Protein AF-A0A925SB09-F1 (afdb_monomer_lite)

pLDDT: mean 88.94, std 12.96, range [44.12, 98.62]

Foldseek 3Di:
DVVVVVVVVVVVVLVVLLVVLLLVVLVVLLCCQQPQQCDDDPCLVPDPVSVCSNCLRNPVVLVVCLVPQADAADPPPVPPSQADDLVCVCVVCVVVLVVVVVVPVSSSVSNNVSSSVQRVVSSVLSCCRHHNPVDPCCPPLLSLVLSLLVLLCSVPVQASSDNRRSNVRVVVVRRGDDDALVSVLSCVVVVSDDDDPVSVVVSVVVVVVVVPPDPPDDPPPDD

Secondary structure (DSSP, 8-state):
-HHHHHHHHHHHHHHHHHHHHHHHHHHHHHHIIIIIISS--HHHHH-HHHHHHHIIIIIIIHHHHHH-S------TTT-TTS---GGGHHHHTHHHHHHHHHH-HHHHHHHHHHHHHHHHHHHHHHHHHHS----GGGGSHHHHHHHHHHHHHHHSTTS---SS-THHHHHTT-PPPPP-HHHHHHHHHTTSS---HHHHHHHHHHHHHHHTS---SSSSS--

Radius of gyration: 21.65 Å; chains: 1; bounding box: 42×54×78 Å

Structure (mmCIF, N/CA/C/O backbone):
data_AF-A0A925SB09-F1
#
_entry.id   AF-A0A925SB09-F1
#
loop_
_atom_site.group_PDB
_atom_site.id
_atom_site.type_symbol
_atom_site.label_atom_id
_atom_site.label_alt_id
_atom_site.label_comp_id
_atom_site.label_asym_id
_atom_site.label_entity_id
_atom_site.label_seq_id
_atom_site.pdbx_PDB_ins_code
_atom_site.Cartn_x
_atom_site.Cartn_y
_atom_site.Cartn_z
_atom_site.occupancy
_atom_site.B_iso_or_equiv
_atom_site.auth_seq_id
_atom_site.auth_comp_id
_atom_site.auth_asym_id
_atom_site.auth_atom_id
_atom_site.pdbx_PDB_model_num
ATOM 1 N N . MET A 1 1 ? 16.966 -29.125 -28.770 1.00 60.62 1 MET A N 1
ATOM 2 C CA . MET A 1 1 ? 17.489 -28.900 -27.398 1.00 60.62 1 MET A CA 1
ATOM 3 C C . MET A 1 1 ? 17.902 -27.447 -27.140 1.00 60.62 1 MET A C 1
ATOM 5 O O . MET A 1 1 ? 17.339 -26.866 -26.227 1.00 60.62 1 MET A O 1
ATOM 9 N N . ARG A 1 2 ? 18.768 -26.807 -27.952 1.00 60.75 2 ARG A N 1
ATOM 10 C CA . ARG A 1 2 ? 19.195 -25.395 -27.748 1.00 60.75 2 ARG A CA 1
ATOM 11 C C . ARG A 1 2 ? 18.052 -24.360 -27.676 1.00 60.75 2 ARG A C 1
ATOM 13 O O . ARG A 1 2 ? 18.123 -23.453 -26.857 1.00 60.75 2 ARG A O 1
ATOM 20 N N . GLY A 1 3 ? 16.992 -24.516 -28.476 1.00 60.97 3 GLY A N 1
ATOM 21 C CA . GLY A 1 3 ? 15.835 -23.605 -28.450 1.00 60.97 3 GLY A CA 1
ATOM 22 C C . GLY A 1 3 ? 15.024 -23.661 -27.149 1.00 60.97 3 GLY A C 1
ATOM 23 O O . GLY A 1 3 ? 14.645 -22.624 -26.624 1.00 60.97 3 GLY A O 1
ATOM 24 N N . VAL A 1 4 ? 14.839 -24.854 -26.574 1.00 63.38 4 VAL A N 1
ATOM 25 C CA . VAL A 1 4 ? 14.070 -25.047 -25.329 1.00 63.38 4 VAL A CA 1
ATOM 26 C C . VAL A 1 4 ? 14.810 -24.453 -24.126 1.00 63.38 4 VAL A C 1
ATOM 28 O O . VAL A 1 4 ? 14.206 -23.771 -23.304 1.00 63.38 4 VAL A O 1
ATOM 31 N N . THR A 1 5 ? 16.132 -24.636 -24.050 1.00 65.75 5 THR A N 1
ATOM 32 C CA . THR A 1 5 ? 16.966 -24.052 -22.987 1.00 65.75 5 THR A CA 1
ATOM 33 C C . THR A 1 5 ? 16.977 -22.520 -23.034 1.00 65.75 5 THR A C 1
ATOM 35 O O . THR A 1 5 ? 16.913 -21.879 -21.987 1.00 65.75 5 THR A O 1
ATOM 38 N N . LEU A 1 6 ? 16.998 -21.927 -24.234 1.00 72.12 6 LEU A N 1
ATOM 39 C CA . LEU A 1 6 ? 16.938 -20.473 -24.408 1.00 72.12 6 LEU A CA 1
ATOM 40 C C . LEU A 1 6 ? 15.584 -19.901 -23.955 1.00 72.12 6 LEU A C 1
ATOM 42 O O . LEU A 1 6 ? 15.550 -18.897 -23.249 1.00 72.12 6 LEU A O 1
ATOM 46 N N . THR A 1 7 ? 14.475 -20.566 -24.292 1.00 74.62 7 THR A N 1
ATOM 47 C CA . THR A 1 7 ? 13.130 -20.153 -23.860 1.00 74.62 7 THR A CA 1
ATOM 48 C C . THR A 1 7 ? 12.964 -20.229 -22.342 1.00 74.62 7 THR A C 1
ATOM 50 O O . THR A 1 7 ? 12.445 -19.289 -21.742 1.00 74.62 7 THR A O 1
ATOM 53 N N . ILE A 1 8 ? 13.447 -21.300 -21.703 1.00 80.94 8 ILE A N 1
ATOM 54 C CA . ILE A 1 8 ? 13.403 -21.444 -20.238 1.00 80.94 8 ILE A CA 1
ATOM 55 C C . ILE A 1 8 ? 14.212 -20.332 -19.558 1.00 80.94 8 ILE A C 1
ATOM 57 O O . ILE A 1 8 ? 13.738 -19.737 -18.592 1.00 80.94 8 ILE A O 1
ATOM 61 N N . GLY A 1 9 ? 15.396 -20.008 -20.089 1.00 85.75 9 GLY A N 1
ATOM 62 C CA . GLY A 1 9 ? 16.234 -18.928 -19.565 1.00 85.75 9 GLY A CA 1
ATOM 63 C C . GLY A 1 9 ? 15.547 -17.561 -19.614 1.00 85.75 9 GLY A C 1
ATOM 64 O O . GLY A 1 9 ? 15.563 -16.835 -18.623 1.00 85.75 9 GLY A O 1
ATOM 65 N N . VAL A 1 10 ? 14.882 -17.235 -20.727 1.00 88.12 10 VAL A N 1
ATOM 66 C CA . VAL A 1 10 ? 14.150 -15.965 -20.878 1.00 88.12 10 VAL A CA 1
ATOM 67 C C . VAL A 1 10 ? 12.965 -15.888 -19.917 1.00 88.12 10 VAL A C 1
ATOM 69 O O . VAL A 1 10 ? 12.804 -14.877 -19.240 1.00 88.12 10 VAL A O 1
ATOM 72 N N . VAL A 1 11 ? 12.165 -16.952 -19.797 1.00 90.94 11 VAL A N 1
ATOM 73 C CA . VAL A 1 11 ? 11.016 -16.972 -18.876 1.00 90.94 11 VAL A CA 1
ATOM 74 C C . VAL A 1 11 ? 11.473 -16.813 -17.426 1.00 90.94 11 VAL A C 1
ATOM 76 O O . VAL A 1 11 ? 10.935 -15.973 -16.705 1.00 90.94 11 VAL A O 1
ATOM 79 N N . ALA A 1 12 ? 12.493 -17.567 -17.006 1.00 92.88 12 ALA A N 1
ATOM 80 C CA . ALA A 1 12 ? 13.047 -17.461 -15.659 1.00 92.88 12 ALA A CA 1
ATOM 81 C C . ALA A 1 12 ? 13.591 -16.052 -15.381 1.00 92.88 12 ALA A C 1
ATOM 83 O O . ALA A 1 12 ? 13.336 -15.488 -14.317 1.00 92.88 12 ALA A O 1
ATOM 84 N N . GLN A 1 13 ? 14.279 -15.452 -16.355 1.00 93.94 13 GLN A N 1
ATOM 85 C CA . GLN A 1 13 ? 14.779 -14.086 -16.249 1.00 93.94 13 GLN A CA 1
ATOM 86 C C . GLN A 1 13 ? 13.641 -13.064 -16.125 1.00 93.94 13 GLN A C 1
ATOM 88 O O . GLN A 1 13 ? 13.701 -12.192 -15.262 1.00 93.94 13 GLN A O 1
ATOM 93 N N . THR A 1 14 ? 12.588 -13.171 -16.939 1.00 95.38 14 THR A N 1
ATOM 94 C CA . THR A 1 14 ? 11.415 -12.288 -16.858 1.00 95.38 14 THR A CA 1
ATOM 95 C C . THR A 1 14 ? 10.718 -12.403 -15.505 1.00 95.38 14 THR A C 1
ATOM 97 O O . THR A 1 14 ? 10.395 -11.381 -14.903 1.00 95.38 14 THR A O 1
ATOM 100 N N . ILE A 1 15 ? 10.530 -13.622 -14.988 1.00 96.56 15 ILE A N 1
ATOM 101 C CA . ILE A 1 15 ? 9.972 -13.841 -13.644 1.00 96.56 15 ILE A CA 1
ATOM 102 C C . ILE A 1 15 ? 10.869 -13.190 -12.585 1.00 96.56 15 ILE A C 1
ATOM 104 O O . ILE A 1 15 ? 10.368 -12.475 -11.719 1.00 96.56 15 ILE A O 1
ATOM 108 N N . GLY A 1 16 ? 12.188 -13.374 -12.686 1.00 97.69 16 GLY A N 1
ATOM 109 C CA . GLY A 1 16 ? 13.158 -12.726 -11.805 1.00 97.69 16 GLY A CA 1
ATOM 110 C C . GLY A 1 16 ? 13.020 -11.203 -11.813 1.00 97.69 16 GLY A C 1
ATOM 111 O O . GLY A 1 16 ? 12.929 -10.587 -10.752 1.00 97.69 16 GLY A O 1
ATOM 112 N N . TRP A 1 17 ? 12.907 -10.592 -12.996 1.00 97.81 17 TRP A N 1
ATOM 113 C CA . TRP A 1 17 ? 12.699 -9.150 -13.115 1.00 97.81 17 TRP A CA 1
ATOM 114 C C . TRP A 1 17 ? 11.368 -8.682 -12.542 1.00 97.81 17 TRP A C 1
ATOM 116 O O . TRP A 1 17 ? 11.349 -7.661 -11.862 1.00 97.81 17 TRP A O 1
ATOM 126 N N . LEU A 1 18 ? 10.278 -9.426 -12.733 1.00 97.94 18 LEU A N 1
ATOM 127 C CA . LEU A 1 18 ? 8.990 -9.100 -12.118 1.00 97.94 18 LEU A CA 1
ATOM 128 C C . LEU A 1 18 ? 9.065 -9.135 -10.586 1.00 97.94 18 LEU A C 1
ATOM 130 O O . LEU A 1 18 ? 8.556 -8.220 -9.940 1.00 97.94 18 LEU A O 1
ATOM 134 N N . ILE A 1 19 ? 9.736 -10.133 -10.002 1.00 98.06 19 ILE A N 1
ATOM 135 C CA . ILE A 1 19 ? 9.924 -10.234 -8.546 1.00 98.06 19 ILE A CA 1
ATOM 136 C C . ILE A 1 19 ? 10.743 -9.048 -8.027 1.00 98.06 19 ILE A C 1
ATOM 138 O O . ILE A 1 19 ? 10.308 -8.360 -7.103 1.00 98.06 19 ILE A O 1
ATOM 142 N N . VAL A 1 20 ? 11.894 -8.765 -8.647 1.00 97.94 20 VAL A N 1
ATOM 143 C CA . VAL A 1 20 ? 12.754 -7.632 -8.265 1.00 97.94 20 VAL A CA 1
ATOM 144 C C . VAL A 1 20 ? 11.999 -6.307 -8.389 1.00 97.94 20 VAL A C 1
ATOM 146 O O . VAL A 1 20 ? 12.064 -5.473 -7.488 1.00 97.94 20 VAL A O 1
ATOM 149 N N . SER A 1 21 ? 11.230 -6.116 -9.462 1.00 98.19 21 SER A N 1
ATOM 150 C CA . SER A 1 21 ? 10.385 -4.934 -9.639 1.00 98.19 21 SER A CA 1
ATOM 151 C C . SER A 1 21 ? 9.290 -4.829 -8.577 1.00 98.19 21 SER A C 1
ATOM 153 O O . SER A 1 21 ? 9.040 -3.728 -8.096 1.00 98.19 21 SER A O 1
ATOM 155 N N . GLY A 1 22 ? 8.664 -5.940 -8.177 1.00 98.38 22 GLY A N 1
ATOM 156 C CA . GLY A 1 22 ? 7.675 -5.966 -7.095 1.00 98.38 22 GLY A CA 1
ATOM 157 C C . GLY A 1 22 ? 8.274 -5.545 -5.751 1.00 98.38 22 GLY A C 1
ATOM 158 O O . GLY A 1 22 ? 7.721 -4.680 -5.071 1.00 98.38 22 GLY A O 1
ATOM 159 N N . VAL A 1 23 ? 9.453 -6.076 -5.413 1.00 98.44 23 VAL A N 1
ATOM 160 C CA . VAL A 1 23 ? 10.219 -5.667 -4.223 1.00 98.44 23 VAL A CA 1
ATOM 161 C C . VAL A 1 23 ? 10.556 -4.179 -4.285 1.00 98.44 23 VAL A C 1
ATOM 163 O O . VAL A 1 23 ? 10.286 -3.438 -3.344 1.00 98.44 23 VAL A O 1
ATOM 166 N N . MET A 1 24 ? 11.092 -3.710 -5.409 1.00 97.81 24 MET A N 1
ATOM 167 C CA . MET A 1 24 ? 11.451 -2.307 -5.596 1.00 97.81 24 MET A CA 1
ATOM 168 C C . MET A 1 24 ? 10.236 -1.374 -5.476 1.00 97.81 24 MET A C 1
ATOM 170 O O . MET A 1 24 ? 10.323 -0.329 -4.834 1.00 97.81 24 MET A O 1
ATOM 174 N N . ILE A 1 25 ? 9.089 -1.757 -6.041 1.00 97.38 25 ILE A N 1
ATOM 175 C CA . ILE A 1 25 ? 7.835 -1.003 -5.919 1.00 97.38 25 ILE A CA 1
ATOM 176 C C . ILE A 1 25 ? 7.332 -0.976 -4.478 1.00 97.38 25 ILE A C 1
ATOM 178 O O . ILE A 1 25 ? 6.853 0.069 -4.053 1.00 97.38 25 ILE A O 1
ATOM 182 N N . SER A 1 26 ? 7.502 -2.054 -3.707 1.00 98.44 26 SER A N 1
ATOM 183 C CA . SER A 1 26 ? 7.201 -2.044 -2.271 1.00 98.44 26 SER A CA 1
ATOM 184 C C . SER A 1 26 ? 7.985 -0.944 -1.541 1.00 98.44 26 SER A C 1
ATOM 186 O O . SER A 1 26 ? 7.389 -0.130 -0.838 1.00 98.44 26 SER A O 1
ATOM 188 N N . PHE A 1 27 ? 9.296 -0.814 -1.781 1.00 98.31 27 PHE A N 1
ATOM 189 C CA . PHE A 1 27 ? 10.078 0.286 -1.197 1.00 98.31 27 PHE A CA 1
ATOM 190 C C . PHE A 1 27 ? 9.634 1.663 -1.703 1.00 98.31 27 PHE A C 1
ATOM 192 O O . PHE A 1 27 ? 9.569 2.609 -0.923 1.00 98.31 27 PHE A O 1
ATOM 199 N N . ILE A 1 28 ? 9.313 1.801 -2.992 1.00 96.00 28 ILE A N 1
ATOM 200 C CA . ILE A 1 28 ? 8.851 3.080 -3.550 1.00 96.00 28 ILE A CA 1
ATOM 201 C C . ILE A 1 28 ? 7.518 3.497 -2.925 1.00 96.00 28 ILE A C 1
ATOM 203 O O . ILE A 1 28 ? 7.396 4.638 -2.487 1.00 96.00 28 ILE A O 1
ATOM 207 N N . GLU A 1 29 ? 6.539 2.593 -2.862 1.00 96.38 29 GLU A N 1
ATOM 208 C CA . GLU A 1 29 ? 5.246 2.832 -2.218 1.00 96.38 29 GLU A CA 1
ATOM 209 C C . GLU A 1 29 ? 5.447 3.245 -0.762 1.00 96.38 29 GLU A C 1
ATOM 211 O O . GLU A 1 29 ? 4.949 4.298 -0.370 1.00 96.38 29 GLU A O 1
ATOM 216 N N . HIS A 1 30 ? 6.251 2.491 -0.006 1.00 97.69 30 HIS A N 1
ATOM 217 C CA . HIS A 1 30 ? 6.566 2.809 1.382 1.00 97.69 30 HIS A CA 1
ATOM 218 C C . HIS A 1 30 ? 7.120 4.230 1.519 1.00 97.69 30 HIS A C 1
ATOM 220 O O . HIS A 1 30 ? 6.620 5.027 2.308 1.00 97.69 30 HIS A O 1
ATOM 226 N N . GLN A 1 31 ? 8.140 4.589 0.733 1.00 95.69 31 GLN A N 1
ATOM 227 C CA . GLN A 1 31 ? 8.767 5.907 0.841 1.00 95.69 31 GLN A CA 1
ATOM 228 C C . GLN A 1 31 ? 7.835 7.035 0.395 1.00 95.69 31 GLN A C 1
ATOM 230 O O . GLN A 1 31 ? 7.805 8.088 1.030 1.00 95.69 31 GLN A O 1
ATOM 235 N N . VAL A 1 32 ? 7.056 6.832 -0.668 1.00 93.19 32 VAL A N 1
ATOM 236 C CA . VAL A 1 32 ? 6.058 7.809 -1.114 1.00 93.19 32 VAL A CA 1
ATOM 237 C C . VAL A 1 32 ? 4.996 8.009 -0.037 1.00 93.19 32 VAL A C 1
ATOM 239 O O . VAL A 1 32 ? 4.696 9.147 0.318 1.00 93.19 32 VAL A O 1
ATOM 242 N N . HIS A 1 33 ? 4.465 6.930 0.524 1.00 95.25 33 HIS A N 1
ATOM 243 C CA . HIS A 1 33 ? 3.412 6.996 1.522 1.00 95.25 33 HIS A CA 1
ATOM 244 C C . HIS A 1 33 ? 3.942 7.600 2.838 1.00 95.25 33 HIS A C 1
ATOM 246 O O . HIS A 1 33 ? 3.426 8.611 3.315 1.00 95.25 33 HIS A O 1
ATOM 252 N N . ALA A 1 34 ? 5.066 7.109 3.358 1.00 95.62 34 ALA A N 1
ATOM 253 C CA . ALA A 1 34 ? 5.658 7.606 4.598 1.00 95.62 34 ALA A CA 1
ATOM 254 C C . ALA A 1 34 ? 6.180 9.052 4.503 1.00 95.62 34 ALA A C 1
ATOM 256 O O . ALA A 1 34 ? 6.022 9.829 5.444 1.00 95.62 34 ALA A O 1
ATOM 257 N N . GLN A 1 35 ? 6.841 9.427 3.399 1.00 93.00 35 GLN A N 1
ATOM 258 C CA . GLN A 1 35 ? 7.520 10.727 3.297 1.00 93.00 35 GLN A CA 1
ATOM 259 C C . GLN A 1 35 ? 6.695 11.790 2.584 1.00 93.00 35 GLN A C 1
ATOM 261 O O . GLN A 1 35 ? 6.795 12.955 2.959 1.00 93.00 35 GLN A O 1
ATOM 266 N N . LEU A 1 36 ? 5.921 11.435 1.554 1.00 91.06 36 LEU A N 1
ATOM 267 C CA . LEU A 1 36 ? 5.162 12.415 0.768 1.00 91.06 36 LEU A CA 1
ATOM 268 C C . LEU A 1 36 ? 3.711 12.539 1.219 1.00 91.06 36 LEU A C 1
ATOM 270 O O . LEU A 1 36 ? 3.169 13.638 1.149 1.00 91.06 36 LEU A O 1
ATOM 274 N N . MET A 1 37 ? 3.090 11.442 1.654 1.00 92.56 37 MET A N 1
ATOM 275 C CA . MET A 1 37 ? 1.686 11.451 2.070 1.00 92.56 37 MET A CA 1
ATOM 276 C C . MET A 1 37 ? 1.528 11.706 3.573 1.00 92.56 37 MET A C 1
ATOM 278 O O . MET A 1 37 ? 0.624 12.444 3.936 1.00 92.56 37 MET A O 1
ATOM 282 N N . HIS A 1 38 ? 2.432 11.197 4.424 1.00 93.31 38 HIS A N 1
ATOM 283 C CA . HIS A 1 38 ? 2.356 11.335 5.894 1.00 93.31 38 HIS A CA 1
ATOM 284 C C . HIS A 1 38 ? 3.201 12.440 6.522 1.00 93.31 38 HIS A C 1
ATOM 286 O O . HIS A 1 38 ? 3.054 12.740 7.707 1.00 93.31 38 HIS A O 1
ATOM 292 N N . ARG A 1 39 ? 4.107 13.071 5.769 1.00 90.06 39 ARG A N 1
ATOM 293 C CA . ARG A 1 39 ? 5.005 14.096 6.318 1.00 90.06 39 ARG A CA 1
ATOM 294 C C . ARG A 1 39 ? 4.979 15.368 5.496 1.00 90.06 39 ARG A C 1
ATOM 296 O O . ARG A 1 39 ? 5.116 15.351 4.274 1.00 90.06 39 ARG A O 1
ATOM 303 N N . ARG A 1 40 ? 4.934 16.502 6.199 1.00 89.88 40 ARG A N 1
ATOM 304 C CA . ARG A 1 40 ? 5.340 17.779 5.614 1.00 89.88 40 ARG A CA 1
ATOM 305 C C . ARG A 1 40 ? 6.846 17.737 5.376 1.00 89.88 40 ARG A C 1
ATOM 307 O O . ARG A 1 40 ? 7.624 17.550 6.305 1.00 89.88 40 ARG A O 1
ATOM 314 N N . ASN A 1 41 ? 7.247 17.920 4.130 1.00 87.62 41 ASN A N 1
ATOM 315 C CA . ASN A 1 41 ? 8.632 17.883 3.687 1.00 87.62 41 ASN A CA 1
ATOM 316 C C . ASN A 1 41 ? 8.958 19.113 2.822 1.00 87.62 41 ASN A C 1
ATOM 318 O O . ASN A 1 41 ? 8.126 20.000 2.609 1.00 87.62 41 ASN A O 1
ATOM 322 N N . PHE A 1 42 ? 10.190 19.169 2.314 1.00 90.69 42 PHE A N 1
ATOM 323 C CA . PHE A 1 42 ? 10.641 20.248 1.436 1.00 90.69 42 PHE A CA 1
ATOM 324 C C . PHE A 1 42 ? 9.717 20.433 0.216 1.00 90.69 42 PHE A C 1
ATOM 326 O O . PHE A 1 42 ? 9.269 21.544 -0.057 1.00 90.69 42 PHE A O 1
ATOM 333 N N . LEU A 1 43 ? 9.342 19.352 -0.476 1.00 85.06 43 LEU A N 1
ATOM 334 C CA . LEU A 1 43 ? 8.482 19.421 -1.662 1.00 85.06 43 LEU A CA 1
ATOM 335 C C . LEU A 1 43 ? 7.078 19.932 -1.324 1.00 85.06 43 LEU A C 1
ATOM 337 O O . LEU A 1 43 ? 6.559 20.795 -2.033 1.00 85.06 43 LEU A O 1
ATOM 341 N N . SER A 1 44 ? 6.470 19.458 -0.233 1.00 86.12 44 SER A N 1
ATOM 342 C CA . SER A 1 44 ? 5.139 19.916 0.188 1.00 86.12 44 SER A CA 1
ATOM 343 C C . SER A 1 44 ? 5.140 21.369 0.672 1.00 86.12 44 SER A C 1
ATOM 345 O O . SER A 1 44 ? 4.104 22.025 0.631 1.00 86.12 44 SER A O 1
ATOM 347 N N . LYS A 1 45 ? 6.285 21.895 1.125 1.00 88.19 45 LYS A N 1
ATOM 348 C CA . LYS A 1 45 ? 6.423 23.305 1.517 1.00 88.19 45 LYS A CA 1
ATOM 349 C C . LYS A 1 45 ? 6.419 24.241 0.307 1.00 88.19 45 LYS A C 1
ATOM 351 O O . LYS A 1 45 ? 5.812 25.306 0.371 1.00 88.19 45 LYS A O 1
ATOM 356 N N . TYR A 1 46 ? 7.077 23.848 -0.784 1.00 89.12 46 TYR A N 1
ATOM 357 C CA . TYR A 1 46 ? 7.308 24.734 -1.932 1.00 89.12 46 TYR A CA 1
ATOM 358 C C . TYR A 1 46 ? 6.410 24.456 -3.140 1.00 89.12 46 TYR A C 1
ATOM 360 O O . TYR A 1 46 ? 6.359 25.269 -4.060 1.00 89.12 46 TYR A O 1
ATOM 368 N N . THR A 1 47 ? 5.672 23.344 -3.160 1.00 88.44 47 THR A N 1
ATOM 369 C CA . THR A 1 47 ? 4.841 22.983 -4.314 1.00 88.44 47 THR A CA 1
ATOM 370 C C . THR A 1 47 ? 3.408 22.642 -3.913 1.00 88.44 47 THR A C 1
ATOM 372 O O . THR A 1 47 ? 3.149 21.812 -3.040 1.00 88.44 47 THR A O 1
ATOM 375 N N . LYS A 1 48 ? 2.440 23.242 -4.617 1.00 88.06 48 LYS A N 1
ATOM 376 C CA . LYS A 1 48 ? 1.007 22.984 -4.388 1.00 88.06 48 LYS A CA 1
ATOM 377 C C . LYS A 1 48 ? 0.635 21.516 -4.623 1.00 88.06 48 LYS A C 1
ATOM 379 O O . LYS A 1 48 ? -0.224 20.986 -3.931 1.00 88.06 48 LYS A O 1
ATOM 384 N N . ALA A 1 49 ? 1.288 20.854 -5.580 1.00 84.81 49 ALA A N 1
ATOM 385 C CA . ALA A 1 49 ? 1.000 19.465 -5.923 1.00 84.81 49 ALA A CA 1
ATOM 386 C C . ALA A 1 49 ? 1.350 18.492 -4.785 1.00 84.81 49 ALA A C 1
ATOM 388 O O . ALA A 1 49 ? 0.516 17.670 -4.418 1.00 84.81 49 ALA A O 1
ATOM 389 N N . TYR A 1 50 ? 2.550 18.599 -4.204 1.00 85.31 50 TYR A N 1
ATOM 390 C CA . TYR A 1 50 ? 2.953 17.730 -3.095 1.00 85.31 50 TYR A CA 1
ATOM 391 C C . TYR A 1 50 ? 2.277 18.135 -1.785 1.00 85.31 50 TYR A C 1
ATOM 393 O O . TYR A 1 50 ? 1.943 17.263 -0.989 1.00 85.31 50 TYR A O 1
ATOM 401 N N . LYS A 1 51 ? 1.993 19.433 -1.591 1.00 88.62 51 LYS A N 1
ATOM 402 C CA . LYS A 1 51 ? 1.142 19.892 -0.488 1.00 88.62 51 LYS A CA 1
ATOM 403 C C . LYS A 1 51 ? -0.222 19.201 -0.526 1.00 88.62 51 LYS A C 1
ATOM 405 O O . LYS A 1 51 ? -0.631 18.629 0.473 1.00 88.62 51 LYS A O 1
ATOM 410 N N . ARG A 1 52 ? -0.867 19.176 -1.697 1.00 88.06 52 ARG A N 1
ATOM 411 C CA . ARG A 1 52 ? -2.163 18.518 -1.883 1.00 88.06 52 ARG A CA 1
ATOM 412 C C . ARG A 1 52 ? -2.111 17.021 -1.594 1.00 88.06 52 ARG A C 1
ATOM 414 O O . ARG A 1 52 ? -3.048 16.529 -0.996 1.00 88.06 52 ARG A O 1
ATOM 421 N N . VAL A 1 53 ? -1.053 16.317 -2.006 1.00 87.75 53 VAL A N 1
ATOM 422 C CA . VAL A 1 53 ? -0.883 14.874 -1.733 1.00 87.75 53 VAL A CA 1
ATOM 423 C C . VAL A 1 53 ? -0.838 14.601 -0.228 1.00 87.75 53 VAL A C 1
ATOM 425 O O . VAL A 1 53 ? -1.524 13.698 0.243 1.00 87.75 53 VAL A O 1
ATOM 428 N N . PHE A 1 54 ? -0.070 15.401 0.517 1.00 89.81 54 PHE A N 1
ATOM 429 C CA . PHE A 1 54 ? -0.021 15.324 1.976 1.00 89.81 54 PHE A CA 1
ATOM 430 C C . PHE A 1 54 ? -1.386 15.644 2.602 1.00 89.81 54 PHE A C 1
ATOM 432 O O . PHE A 1 54 ? -1.901 14.854 3.381 1.00 89.81 54 PHE A O 1
ATOM 439 N N . GLU A 1 55 ? -1.999 16.774 2.238 1.00 90.44 55 GLU A N 1
ATOM 440 C CA . GLU A 1 55 ? -3.273 17.208 2.829 1.00 90.44 55 GLU A CA 1
ATOM 441 C C . GLU A 1 55 ? -4.414 16.233 2.522 1.00 90.44 55 GLU A C 1
ATOM 443 O O . GLU A 1 55 ? -5.152 15.870 3.431 1.00 90.44 55 GLU A O 1
ATOM 448 N N . SER A 1 56 ? -4.529 15.743 1.283 1.00 88.12 56 SER A N 1
ATOM 449 C CA . SER A 1 56 ? -5.569 14.770 0.927 1.00 88.12 56 SER A CA 1
ATOM 450 C C . SER A 1 56 ? -5.441 13.472 1.710 1.00 88.12 56 SER A C 1
ATOM 452 O O . SER A 1 56 ? -6.448 12.856 2.024 1.00 88.12 56 SER A O 1
ATOM 454 N N . HIS A 1 57 ? -4.210 13.046 2.003 1.00 91.50 57 HIS A N 1
ATOM 455 C CA . HIS A 1 57 ? -3.982 11.756 2.630 1.00 91.50 57 HIS A CA 1
ATOM 456 C C . HIS A 1 57 ? -3.902 11.857 4.159 1.00 91.50 57 HIS A C 1
ATOM 458 O O . HIS A 1 57 ? -4.762 11.337 4.857 1.00 91.50 57 HIS A O 1
ATOM 464 N N . ALA A 1 58 ? -2.907 12.553 4.707 1.00 90.00 58 ALA A N 1
ATOM 465 C CA . ALA A 1 58 ? -2.704 12.607 6.156 1.00 90.00 58 ALA A CA 1
ATOM 466 C C . ALA A 1 58 ? -3.756 13.429 6.904 1.00 90.00 58 ALA A C 1
ATOM 468 O O . ALA A 1 58 ? -3.938 13.213 8.097 1.00 90.00 58 ALA A O 1
ATOM 469 N N . ILE A 1 59 ? -4.401 14.396 6.240 1.00 89.00 59 ILE A N 1
ATOM 470 C CA . ILE A 1 59 ? -5.449 15.199 6.874 1.00 89.00 59 ILE A CA 1
ATOM 471 C C . ILE A 1 59 ? -6.801 14.621 6.502 1.00 89.00 59 ILE A C 1
ATOM 473 O O . ILE A 1 59 ? -7.447 14.064 7.367 1.00 89.00 59 ILE A O 1
ATOM 477 N N . VAL A 1 60 ? -7.227 14.697 5.241 1.00 88.75 60 VAL A N 1
ATOM 478 C CA . VAL A 1 60 ? -8.625 14.366 4.925 1.00 88.75 60 VAL A CA 1
ATOM 479 C C . VAL A 1 60 ? -8.909 12.868 5.051 1.00 88.75 60 VAL A C 1
ATOM 481 O O . VAL A 1 60 ? -9.782 12.479 5.821 1.00 88.75 60 VAL A O 1
ATOM 484 N N . HIS A 1 61 ? -8.129 12.026 4.366 1.00 91.56 61 HIS A N 1
ATOM 485 C CA . HIS A 1 61 ? -8.325 10.573 4.384 1.00 91.56 61 HIS A CA 1
ATOM 486 C C . HIS A 1 61 ? -8.139 9.976 5.785 1.00 91.56 61 HIS A C 1
ATOM 488 O O . HIS A 1 61 ? -9.018 9.270 6.258 1.00 91.56 61 HIS A O 1
ATOM 494 N N . HIS A 1 62 ? -7.035 10.276 6.475 1.00 91.81 62 HIS A N 1
ATOM 495 C CA . HIS A 1 62 ? -6.786 9.735 7.821 1.00 91.81 62 HIS A CA 1
ATOM 496 C C . HIS A 1 62 ? -7.707 10.313 8.893 1.00 91.81 62 HIS A C 1
ATOM 498 O O . HIS A 1 62 ? -8.120 9.568 9.769 1.00 91.81 62 HIS A O 1
ATOM 504 N N . GLN A 1 63 ? -8.071 11.599 8.844 1.00 88.12 63 GLN A N 1
ATOM 505 C CA . GLN A 1 63 ? -9.018 12.149 9.821 1.00 88.12 63 GLN A CA 1
ATOM 506 C C . GLN A 1 63 ? -10.377 11.461 9.693 1.00 88.12 63 GLN A C 1
ATOM 508 O O . GLN A 1 63 ? -10.903 10.987 10.694 1.00 88.12 63 GLN A O 1
ATOM 513 N N . HIS A 1 64 ? -10.895 11.340 8.468 1.00 87.50 64 HIS A N 1
ATOM 514 C CA . HIS A 1 64 ? -12.166 10.666 8.208 1.00 87.50 64 HIS A CA 1
ATOM 515 C C . HIS A 1 64 ? -12.106 9.180 8.580 1.00 87.50 64 HIS A C 1
ATOM 517 O O . HIS A 1 64 ? -12.893 8.707 9.397 1.00 87.50 64 HIS A O 1
ATOM 523 N N . TYR A 1 65 ? -11.115 8.451 8.052 1.00 88.31 65 TYR A N 1
ATOM 524 C CA . TYR A 1 65 ? -11.050 7.000 8.221 1.00 88.31 65 TYR A CA 1
ATOM 525 C C . TYR A 1 65 ? -10.448 6.522 9.558 1.00 88.31 65 TYR A C 1
ATOM 527 O O . TYR A 1 65 ? -10.381 5.319 9.818 1.00 88.31 65 TYR A O 1
ATOM 535 N N . SER A 1 66 ? -10.031 7.450 10.427 1.00 83.75 66 SER A N 1
ATOM 536 C CA . SER A 1 66 ? -9.701 7.147 11.828 1.00 83.75 66 SER A CA 1
ATOM 537 C C . SER A 1 66 ? -10.938 6.993 12.715 1.00 83.75 66 SER A C 1
ATOM 539 O O . SER A 1 66 ? -10.863 6.317 13.739 1.00 83.75 66 SER A O 1
ATOM 541 N N . GLU A 1 67 ? -12.064 7.603 12.331 1.00 85.56 67 GLU A N 1
ATOM 542 C CA . GLU A 1 67 ? -13.338 7.501 13.055 1.00 85.56 67 GLU A CA 1
ATOM 543 C C . GLU A 1 67 ? -14.167 6.307 12.570 1.00 85.56 67 GLU A C 1
ATOM 545 O O . GLU A 1 67 ? -14.847 5.655 13.360 1.00 85.56 67 GLU A O 1
ATOM 550 N N . THR A 1 68 ? -14.090 6.004 11.274 1.00 86.62 68 THR A N 1
ATOM 551 C CA . THR A 1 68 ? -14.711 4.833 10.653 1.00 86.62 68 THR A CA 1
ATOM 552 C C . THR A 1 68 ? -13.765 4.227 9.632 1.00 86.62 68 THR A C 1
ATOM 554 O O . THR A 1 68 ? -13.243 4.941 8.795 1.00 86.62 68 THR A O 1
ATOM 557 N N . PHE A 1 69 ? -13.551 2.912 9.615 1.00 89.94 69 PHE A N 1
ATOM 558 C CA . PHE A 1 69 ? -12.713 2.322 8.563 1.00 89.94 69 PHE A CA 1
ATOM 559 C C . PHE A 1 69 ? -13.428 2.240 7.200 1.00 89.94 69 PHE A C 1
ATOM 561 O O . PHE A 1 69 ? -12.771 2.156 6.159 1.00 89.94 69 PHE A O 1
ATOM 568 N N . VAL A 1 70 ? -14.765 2.277 7.195 1.00 88.69 70 VAL A N 1
ATOM 569 C CA . VAL A 1 70 ? -15.616 2.008 6.027 1.00 88.69 70 VAL A CA 1
ATOM 570 C C . VAL A 1 70 ? -16.673 3.094 5.839 1.00 88.69 70 VAL A C 1
ATOM 572 O O . VAL A 1 70 ? -17.288 3.549 6.798 1.00 88.69 70 VAL A O 1
ATOM 575 N N . ASP A 1 71 ? -16.931 3.430 4.578 1.00 89.19 71 ASP A N 1
ATOM 576 C CA . ASP A 1 71 ? -18.022 4.275 4.110 1.00 89.19 71 ASP A CA 1
ATOM 577 C C . ASP A 1 71 ? -18.893 3.568 3.073 1.00 89.19 71 ASP A C 1
ATOM 579 O O . ASP A 1 71 ? -18.482 2.613 2.410 1.00 89.19 71 ASP A O 1
ATOM 583 N N . GLU A 1 72 ? -20.057 4.163 2.822 1.00 84.44 72 GLU A N 1
ATOM 584 C CA . GLU A 1 72 ? -20.880 3.826 1.670 1.00 84.44 72 GLU A CA 1
ATOM 585 C C . GLU A 1 72 ? -20.140 4.071 0.332 1.00 84.44 72 GLU A C 1
ATOM 587 O O . GLU A 1 72 ? -19.419 5.077 0.162 1.00 84.44 72 GLU A O 1
ATOM 592 N N . PRO A 1 73 ? -20.321 3.172 -0.656 1.00 83.06 73 PRO A N 1
ATOM 593 C CA . PRO A 1 73 ? -19.843 3.375 -2.017 1.00 83.06 73 PRO A CA 1
ATOM 594 C C . PRO A 1 73 ? -20.411 4.651 -2.641 1.00 83.06 73 PRO A C 1
ATOM 596 O O . PRO A 1 73 ? -21.577 4.993 -2.464 1.00 83.06 73 PRO A O 1
ATOM 599 N N . VAL A 1 74 ? -19.585 5.345 -3.424 1.00 80.56 74 VAL A N 1
ATOM 600 C CA . VAL A 1 74 ? -19.986 6.546 -4.174 1.00 80.56 74 VAL A CA 1
ATOM 601 C C . VAL A 1 74 ? -19.729 6.343 -5.668 1.00 80.56 74 VAL A C 1
ATOM 603 O O . VAL A 1 74 ? -18.878 5.521 -6.028 1.00 80.56 74 VAL A O 1
ATOM 606 N N . PRO A 1 75 ? -20.424 7.077 -6.558 1.00 79.81 75 PRO A N 1
ATOM 607 C CA . PRO A 1 75 ? -20.178 7.001 -7.992 1.00 79.81 75 PRO A CA 1
ATOM 608 C C . PRO A 1 75 ? -18.697 7.223 -8.359 1.00 79.81 75 PRO A C 1
ATOM 610 O O . PRO A 1 75 ? -17.992 7.992 -7.693 1.00 79.81 75 PRO A O 1
ATOM 613 N N . PRO A 1 76 ? -18.194 6.597 -9.442 1.00 71.69 76 PRO A N 1
ATOM 614 C CA . PRO A 1 76 ? -16.804 6.757 -9.859 1.00 71.69 76 PRO A CA 1
ATOM 615 C C . PRO A 1 76 ? -16.411 8.229 -10.056 1.00 71.69 76 PRO A C 1
ATOM 617 O O . PRO A 1 76 ? -16.996 8.926 -10.883 1.00 71.69 76 PRO A O 1
ATOM 620 N N . GLY A 1 77 ? -15.373 8.686 -9.348 1.00 70.12 77 GLY A N 1
ATOM 621 C CA . GLY A 1 77 ? -14.876 10.064 -9.434 1.00 70.12 77 GLY A CA 1
ATOM 622 C C . GLY A 1 77 ? -15.349 10.983 -8.303 1.00 70.12 77 GLY A C 1
ATOM 623 O O . GLY A 1 77 ? -14.809 12.087 -8.162 1.00 70.12 77 GLY A O 1
ATOM 624 N N . GLU A 1 78 ? -16.294 10.530 -7.479 1.00 76.19 78 GLU A N 1
ATOM 625 C CA . GLU A 1 78 ? -16.707 11.208 -6.243 1.00 76.19 78 GLU A CA 1
ATOM 626 C C . GLU A 1 78 ? -15.913 10.742 -5.016 1.00 76.19 78 GLU A C 1
ATOM 628 O O . GLU A 1 78 ? -15.829 11.460 -4.026 1.00 76.19 78 GLU A O 1
ATOM 633 N N . ASP A 1 79 ? -15.217 9.611 -5.121 1.00 74.25 79 ASP A N 1
ATOM 634 C CA . ASP A 1 79 ? -14.258 9.072 -4.152 1.00 74.25 79 ASP A CA 1
ATOM 635 C C . ASP A 1 79 ? -12.901 9.795 -4.214 1.00 74.25 79 ASP A C 1
ATOM 637 O O . ASP A 1 79 ? -11.820 9.205 -4.349 1.00 74.25 79 ASP A O 1
ATOM 641 N N . LYS A 1 80 ? -12.974 11.127 -4.162 1.00 64.31 80 LYS A N 1
ATOM 642 C CA . LYS A 1 80 ? -11.810 12.008 -4.072 1.00 64.31 80 LYS A CA 1
ATOM 643 C C . LYS A 1 80 ? -11.067 11.661 -2.774 1.00 64.31 80 LYS A C 1
ATOM 645 O O . LYS A 1 80 ? -11.695 11.313 -1.793 1.00 64.31 80 LYS A O 1
ATOM 650 N N . GLU A 1 81 ? -9.732 11.701 -2.817 1.00 70.75 81 GLU A N 1
ATOM 651 C CA . GLU A 1 81 ? -8.795 11.370 -1.712 1.00 70.75 81 GLU A CA 1
ATOM 652 C C . GLU A 1 81 ? -8.417 9.891 -1.532 1.00 70.75 81 GLU A C 1
ATOM 654 O O . GLU A 1 81 ? -7.370 9.614 -0.951 1.00 70.75 81 GLU A O 1
ATOM 659 N N . ILE A 1 82 ? -9.140 8.955 -2.156 1.00 70.69 82 ILE A N 1
ATOM 660 C CA . ILE A 1 82 ? -8.903 7.508 -1.970 1.00 70.69 82 ILE A CA 1
ATOM 661 C C . ILE A 1 82 ? -8.161 6.874 -3.161 1.00 70.69 82 ILE A C 1
ATOM 663 O O . ILE A 1 82 ? -7.706 5.740 -3.059 1.00 70.69 82 ILE A O 1
ATOM 667 N N . ARG A 1 83 ? -8.006 7.577 -4.298 1.00 77.69 83 ARG A N 1
ATOM 668 C CA . ARG A 1 83 ? -7.401 7.040 -5.540 1.00 77.69 83 ARG A CA 1
ATOM 669 C C . ARG A 1 83 ? -6.022 7.606 -5.880 1.00 77.69 83 ARG A C 1
ATOM 671 O O . ARG A 1 83 ? -5.793 8.816 -5.853 1.00 77.69 83 ARG A O 1
ATOM 678 N N . LEU A 1 84 ? -5.150 6.741 -6.399 1.00 75.56 84 LEU A N 1
ATOM 679 C CA . LEU A 1 84 ? -3.935 7.116 -7.119 1.00 75.56 84 LEU A CA 1
ATOM 680 C C . LEU A 1 84 ? -4.218 7.450 -8.590 1.00 75.56 84 LEU A C 1
ATOM 682 O O . LEU A 1 84 ? -4.980 6.778 -9.292 1.00 75.56 84 LEU A O 1
ATOM 686 N N . THR A 1 85 ? -3.512 8.463 -9.098 1.00 71.62 85 THR A N 1
ATOM 687 C CA . THR A 1 85 ? -3.570 8.875 -10.510 1.00 71.62 85 THR A CA 1
ATOM 688 C C . THR A 1 85 ? -2.635 8.027 -11.376 1.00 71.62 85 THR A C 1
ATOM 690 O O . THR A 1 85 ? -1.490 8.400 -11.631 1.00 71.62 85 THR A O 1
ATOM 693 N N . VAL A 1 86 ? -3.150 6.899 -11.872 1.00 64.62 86 VAL A N 1
ATOM 694 C CA . VAL A 1 86 ? -2.396 5.878 -12.633 1.00 64.62 86 VAL A CA 1
ATOM 695 C C . VAL A 1 86 ? -1.611 6.462 -13.817 1.00 64.62 86 VAL A C 1
ATOM 697 O O . VAL A 1 86 ? -0.432 6.172 -13.978 1.00 64.62 86 VAL A O 1
ATOM 700 N N . ILE A 1 87 ? -2.222 7.355 -14.604 1.00 62.50 87 ILE A N 1
ATOM 701 C CA . ILE A 1 87 ? -1.611 7.918 -15.827 1.00 62.50 87 ILE A CA 1
ATOM 702 C C . ILE A 1 87 ? -0.393 8.808 -15.520 1.00 62.50 87 ILE A C 1
ATOM 704 O O . ILE A 1 87 ? 0.518 8.927 -16.333 1.00 62.50 87 ILE A O 1
ATOM 708 N N . LYS A 1 88 ? -0.341 9.434 -14.337 1.00 72.50 88 LYS A N 1
ATOM 709 C CA . LYS A 1 88 ? 0.753 10.349 -13.972 1.00 72.50 88 LYS A CA 1
ATOM 710 C C . LYS A 1 88 ? 1.931 9.638 -13.307 1.00 72.50 88 LYS A C 1
ATOM 712 O O . LYS A 1 88 ? 2.985 10.252 -13.158 1.00 72.50 88 LYS A O 1
ATOM 717 N N . ALA A 1 89 ? 1.772 8.382 -12.895 1.00 70.38 89 ALA A N 1
ATOM 718 C CA . ALA A 1 89 ? 2.820 7.637 -12.208 1.00 70.38 89 ALA A CA 1
ATOM 719 C C . ALA A 1 89 ? 4.059 7.368 -13.088 1.00 70.38 89 ALA A C 1
ATOM 721 O O . ALA A 1 89 ? 5.155 7.685 -12.626 1.00 70.38 89 ALA A O 1
ATOM 722 N N . PRO A 1 90 ? 3.935 6.925 -14.359 1.00 69.56 90 PRO A N 1
ATOM 723 C CA . PRO A 1 90 ? 5.085 6.700 -15.241 1.00 69.56 90 PRO A CA 1
ATOM 724 C C . PRO A 1 90 ? 5.936 7.953 -15.469 1.00 69.56 90 PRO A C 1
ATOM 726 O O . PRO A 1 90 ? 7.159 7.876 -15.473 1.00 69.56 90 PRO A O 1
ATOM 729 N N . ILE A 1 91 ? 5.299 9.125 -15.590 1.00 79.00 91 ILE A N 1
ATOM 730 C CA . ILE A 1 91 ? 6.002 10.404 -15.784 1.00 79.00 91 ILE A CA 1
ATOM 731 C C . ILE A 1 91 ? 6.896 10.711 -14.577 1.00 79.00 91 ILE A C 1
ATOM 733 O O . ILE A 1 91 ? 8.035 11.141 -14.734 1.00 79.00 91 ILE A O 1
ATOM 737 N N . LYS A 1 92 ? 6.400 10.454 -13.361 1.00 79.25 92 LYS A N 1
ATOM 738 C CA . LYS A 1 92 ? 7.139 10.723 -12.119 1.00 79.25 92 LYS A CA 1
ATOM 739 C C . LYS A 1 92 ? 8.332 9.789 -11.924 1.00 79.25 92 LYS A C 1
ATOM 741 O O . LYS A 1 92 ? 9.298 10.187 -11.283 1.00 79.25 92 LYS A O 1
ATOM 746 N N . VAL A 1 93 ? 8.273 8.573 -12.468 1.00 86.12 93 VAL A N 1
ATOM 747 C CA . VAL A 1 93 ? 9.356 7.583 -12.360 1.00 86.12 93 VAL A CA 1
ATOM 748 C C . VAL A 1 93 ? 10.235 7.514 -13.609 1.00 86.12 93 VAL A C 1
ATOM 750 O O . VAL A 1 93 ? 11.103 6.652 -13.689 1.00 86.12 93 VAL A O 1
ATOM 753 N N . LEU A 1 94 ? 10.054 8.411 -14.581 1.00 90.62 94 LEU A N 1
ATOM 754 C CA . LEU A 1 94 ? 10.775 8.354 -15.853 1.00 90.62 94 LEU A CA 1
ATOM 755 C C . LEU A 1 94 ? 12.310 8.339 -15.695 1.00 90.62 94 LEU A C 1
ATOM 757 O O . LEU A 1 94 ? 12.934 7.484 -16.323 1.00 90.62 94 LEU A O 1
ATOM 761 N N . PRO A 1 95 ? 12.942 9.169 -14.833 1.00 92.56 95 PRO A N 1
ATOM 762 C CA . PRO A 1 95 ? 14.390 9.092 -14.622 1.00 92.56 95 PRO A CA 1
ATOM 763 C C . PRO A 1 95 ? 14.844 7.720 -14.109 1.00 92.56 95 PRO A C 1
ATOM 765 O O . PRO A 1 95 ? 15.877 7.206 -14.531 1.00 92.56 95 PRO A O 1
ATOM 768 N N . LEU A 1 96 ? 14.040 7.103 -13.238 1.00 93.75 96 LEU A N 1
ATOM 769 C CA . LEU A 1 96 ? 14.305 5.769 -12.712 1.00 93.75 96 LEU A CA 1
ATOM 770 C C . LEU A 1 96 ? 14.196 4.716 -13.814 1.00 93.75 96 LEU A C 1
ATOM 772 O O . LEU A 1 96 ? 15.101 3.907 -13.964 1.00 93.75 96 LEU A O 1
ATOM 776 N N . VAL A 1 97 ? 13.140 4.764 -14.630 1.00 95.00 97 VAL A N 1
ATOM 777 C CA . VAL A 1 97 ? 12.943 3.840 -15.761 1.00 95.00 97 VAL A CA 1
ATOM 778 C C . VAL A 1 97 ? 14.080 3.948 -16.779 1.00 95.00 97 VAL A C 1
ATOM 780 O O . VAL A 1 97 ? 14.560 2.919 -17.247 1.00 95.00 97 VAL A O 1
ATOM 783 N N . ILE A 1 98 ? 14.550 5.163 -17.086 1.00 95.62 98 ILE A N 1
ATOM 784 C CA . ILE A 1 98 ? 15.720 5.372 -17.954 1.00 95.62 98 ILE A CA 1
ATOM 785 C C . ILE A 1 98 ? 16.956 4.709 -17.335 1.00 95.62 98 ILE A C 1
ATOM 787 O O . ILE A 1 98 ? 17.636 3.947 -18.016 1.00 95.62 98 ILE A O 1
ATOM 791 N N . GLY A 1 99 ? 17.211 4.931 -16.042 1.00 96.25 99 GLY A N 1
ATOM 792 C CA . GLY A 1 99 ? 18.317 4.285 -15.329 1.00 96.25 99 GLY A CA 1
ATOM 793 C C . GLY A 1 99 ? 18.244 2.755 -15.371 1.00 96.25 99 GLY A C 1
ATOM 794 O O . GLY A 1 99 ? 19.243 2.101 -15.662 1.00 96.25 99 GLY A O 1
ATOM 795 N N . LEU A 1 100 ? 17.056 2.178 -15.164 1.00 96.25 100 LEU A N 1
ATOM 796 C CA . LEU A 1 100 ? 16.839 0.733 -15.287 1.00 96.25 100 LEU A CA 1
ATOM 797 C C . LEU A 1 100 ? 17.108 0.239 -16.711 1.00 96.25 100 LEU A C 1
ATOM 799 O O . LEU A 1 100 ? 17.723 -0.810 -16.879 1.00 96.25 100 LEU A O 1
ATOM 803 N N . ALA A 1 101 ? 16.690 0.990 -17.734 1.00 96.44 101 ALA A N 1
ATOM 804 C CA . ALA A 1 101 ? 16.863 0.605 -19.133 1.00 96.44 101 ALA A CA 1
ATOM 805 C C . ALA A 1 101 ? 18.339 0.573 -19.559 1.00 96.44 101 ALA A C 1
ATOM 807 O O . ALA A 1 101 ? 18.702 -0.249 -20.399 1.00 96.44 101 ALA A O 1
ATOM 808 N N . LEU A 1 102 ? 19.185 1.412 -18.949 1.00 96.81 102 LEU A N 1
ATOM 809 C CA . LEU A 1 102 ? 20.639 1.378 -19.142 1.00 96.81 102 LEU A CA 1
ATOM 810 C C . LEU A 1 102 ? 21.285 0.112 -18.554 1.00 96.81 102 LEU A C 1
ATOM 812 O O . LEU A 1 102 ? 22.323 -0.319 -19.047 1.00 96.81 102 LEU A O 1
ATOM 816 N N . VAL A 1 103 ? 20.677 -0.493 -17.526 1.00 96.06 103 VAL A N 1
ATOM 817 C CA . VAL A 1 103 ? 21.127 -1.768 -16.938 1.00 96.06 103 VAL A CA 1
ATOM 818 C C . VAL A 1 103 ? 20.540 -2.959 -17.703 1.00 96.06 103 VAL A C 1
ATOM 820 O O . VAL A 1 103 ? 21.254 -3.889 -18.068 1.00 96.06 103 VAL A O 1
ATOM 823 N N . SER A 1 104 ? 19.229 -2.946 -17.944 1.00 96.38 104 SER A N 1
ATOM 824 C CA . SER A 1 104 ? 18.507 -3.947 -18.728 1.00 96.38 104 SER A CA 1
ATOM 825 C C . SER A 1 104 ? 17.171 -3.381 -19.206 1.00 96.38 104 SER A C 1
ATOM 827 O O . SER A 1 104 ? 16.278 -3.072 -18.411 1.00 96.38 104 SER A O 1
ATOM 829 N N . TRP A 1 105 ? 16.982 -3.325 -20.525 1.00 95.94 105 TRP A N 1
ATOM 830 C CA . TRP A 1 105 ? 15.705 -2.914 -21.112 1.00 95.94 105 TRP A CA 1
ATOM 831 C C . TRP A 1 105 ? 14.561 -3.867 -20.729 1.00 95.94 105 TRP A C 1
ATOM 833 O O . TRP A 1 105 ? 13.437 -3.414 -20.514 1.00 95.94 105 TRP A O 1
ATOM 843 N N . GLN A 1 106 ? 14.8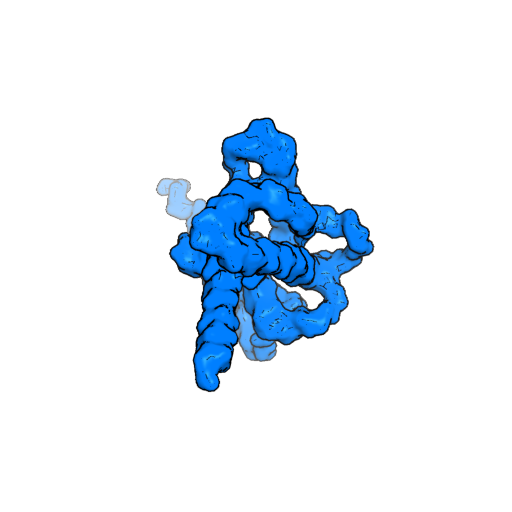35 -5.170 -20.569 1.00 95.75 106 GLN A N 1
ATOM 844 C CA . GLN A 1 106 ? 13.838 -6.141 -20.111 1.00 95.75 106 GLN A CA 1
ATOM 845 C C . GLN A 1 106 ? 13.380 -5.840 -18.684 1.00 95.75 106 GLN A C 1
ATOM 847 O O . GLN A 1 106 ? 12.179 -5.885 -18.408 1.00 95.75 106 GLN A O 1
ATOM 852 N N . TRP A 1 107 ? 14.311 -5.505 -17.784 1.00 96.94 107 TRP A N 1
ATOM 853 C CA . TRP A 1 107 ? 13.964 -5.124 -16.417 1.00 96.94 107 TRP A CA 1
ATOM 854 C C . TRP A 1 107 ? 13.145 -3.833 -16.389 1.00 96.94 107 TRP A C 1
ATOM 856 O O . TRP A 1 107 ? 12.122 -3.782 -15.709 1.00 96.94 107 TRP A O 1
ATOM 866 N N . ALA A 1 108 ? 13.520 -2.828 -17.186 1.00 96.75 108 ALA A N 1
ATOM 867 C CA . ALA A 1 108 ? 12.752 -1.591 -17.305 1.00 96.75 108 ALA A CA 1
ATOM 868 C C . ALA A 1 108 ? 11.304 -1.844 -17.765 1.00 96.75 108 ALA A C 1
ATOM 870 O O . ALA A 1 108 ? 10.370 -1.300 -17.174 1.00 96.75 108 ALA A O 1
ATOM 871 N N . LEU A 1 109 ? 11.092 -2.718 -18.758 1.00 95.81 109 LEU A N 1
ATOM 872 C CA . LEU A 1 109 ? 9.745 -3.105 -19.197 1.00 95.81 109 LEU A CA 1
ATOM 873 C C . LEU A 1 109 ? 8.967 -3.854 -18.109 1.00 95.81 109 LEU A C 1
ATOM 875 O O . LEU A 1 109 ? 7.804 -3.530 -17.862 1.00 95.81 109 LEU A O 1
ATOM 879 N N . CYS A 1 110 ? 9.600 -4.815 -17.427 1.00 97.50 110 CYS A N 1
ATOM 880 C CA . CYS A 1 110 ? 8.978 -5.533 -16.311 1.00 97.50 110 CYS A CA 1
ATOM 881 C C . CYS A 1 110 ? 8.593 -4.575 -15.177 1.00 97.50 110 CYS A C 1
ATOM 883 O O . CYS A 1 110 ? 7.506 -4.690 -14.615 1.00 97.50 110 CYS A O 1
ATOM 885 N N . PHE A 1 111 ? 9.445 -3.591 -14.882 1.00 96.88 111 PHE A N 1
ATOM 886 C CA . PHE A 1 111 ? 9.184 -2.570 -13.875 1.00 96.88 111 PHE A CA 1
ATOM 887 C C . PHE A 1 111 ? 7.995 -1.688 -14.247 1.00 96.88 111 PHE A C 1
ATOM 889 O O . PHE A 1 111 ? 7.119 -1.474 -13.414 1.00 96.88 111 PHE A O 1
ATOM 896 N N . VAL A 1 112 ? 7.916 -1.215 -15.494 1.00 94.94 112 VAL A N 1
ATOM 897 C CA . VAL A 1 112 ? 6.767 -0.428 -15.968 1.00 94.94 112 VAL A CA 1
ATOM 898 C C . VAL A 1 112 ? 5.479 -1.255 -15.909 1.00 94.94 112 VAL A C 1
ATOM 900 O O . VAL A 1 112 ? 4.466 -0.764 -15.411 1.00 94.94 112 VAL A O 1
ATOM 903 N N . GLY A 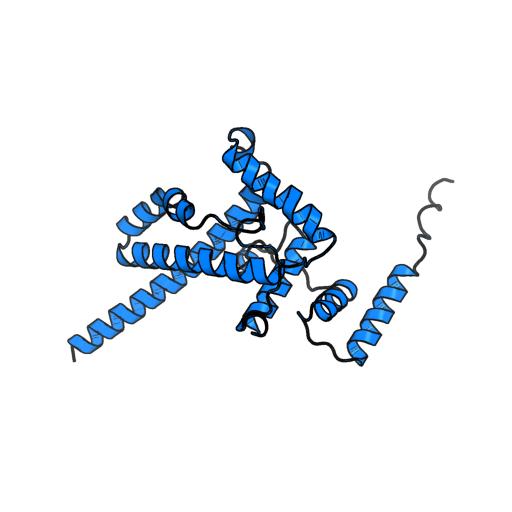1 113 ? 5.513 -2.517 -16.348 1.00 94.94 113 GLY A N 1
ATOM 904 C CA . GLY A 1 113 ? 4.371 -3.429 -16.237 1.00 94.94 113 GLY A CA 1
ATOM 905 C C . GLY A 1 113 ? 3.921 -3.627 -14.786 1.00 94.94 113 GLY A C 1
ATOM 906 O O . GLY A 1 113 ? 2.738 -3.479 -14.478 1.00 94.94 113 GLY A O 1
ATOM 907 N N . MET A 1 114 ? 4.869 -3.871 -13.878 1.00 96.62 114 MET A N 1
ATOM 908 C CA . MET A 1 114 ? 4.594 -4.015 -12.448 1.00 96.62 114 MET A CA 1
ATOM 909 C C . MET A 1 114 ? 4.072 -2.715 -11.823 1.00 96.62 114 MET A C 1
ATOM 911 O O . MET A 1 114 ? 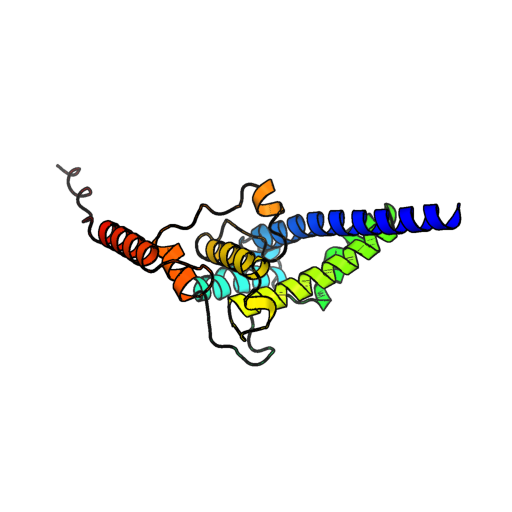3.185 -2.767 -10.980 1.00 96.62 114 MET A O 1
ATOM 915 N N . LEU A 1 115 ? 4.557 -1.545 -12.250 1.00 94.25 115 LEU A N 1
ATOM 916 C CA . LEU A 1 115 ? 4.076 -0.244 -11.775 1.00 94.25 115 LEU A CA 1
ATOM 917 C C . LEU A 1 115 ? 2.598 -0.038 -12.116 1.00 94.25 115 LEU A C 1
ATOM 919 O O . LEU A 1 115 ? 1.825 0.393 -11.258 1.00 94.25 115 LEU A O 1
ATOM 923 N N . TYR A 1 116 ? 2.204 -0.351 -13.355 1.00 93.19 116 TYR A N 1
ATOM 924 C CA . TYR A 1 116 ? 0.807 -0.273 -13.782 1.00 93.19 116 TYR A CA 1
ATOM 925 C C . TYR A 1 116 ? -0.068 -1.272 -13.033 1.00 93.19 116 TYR A C 1
ATOM 927 O O . TYR A 1 116 ? -1.132 -0.891 -12.541 1.00 93.19 116 TYR A O 1
ATOM 935 N N . PHE A 1 117 ? 0.388 -2.522 -12.910 1.00 94.56 117 PHE A N 1
ATOM 936 C CA . PHE A 1 117 ? -0.308 -3.538 -12.126 1.00 94.56 117 PHE A CA 1
ATOM 937 C C . PHE A 1 117 ? -0.496 -3.086 -10.675 1.00 94.56 117 PHE A C 1
ATOM 939 O O . PHE A 1 117 ? -1.610 -3.134 -10.164 1.00 94.56 117 PHE A O 1
ATOM 946 N N . HIS A 1 118 ? 0.563 -2.581 -10.039 1.00 95.19 118 HIS A N 1
ATOM 947 C CA . HIS A 1 118 ? 0.528 -2.085 -8.667 1.00 95.19 118 HIS A CA 1
ATOM 948 C C . HIS A 1 118 ? -0.466 -0.939 -8.506 1.00 95.19 118 HIS A C 1
ATOM 950 O O . HIS A 1 118 ? -1.317 -1.014 -7.633 1.00 95.19 118 HIS A O 1
ATOM 956 N N . HIS A 1 119 ? -0.445 0.074 -9.375 1.00 92.19 119 HIS A N 1
ATOM 957 C CA . HIS A 1 119 ? -1.390 1.194 -9.283 1.00 92.19 119 HIS A CA 1
ATOM 958 C C . HIS A 1 119 ? -2.844 0.763 -9.501 1.00 92.19 119 HIS A C 1
ATOM 960 O O . HIS A 1 119 ? -3.756 1.280 -8.850 1.00 92.19 119 HIS A O 1
ATOM 966 N N . TRP A 1 120 ? -3.074 -0.174 -10.424 1.00 92.94 120 TRP A N 1
ATOM 967 C CA . TRP A 1 120 ? -4.391 -0.766 -10.631 1.00 92.94 120 TRP A CA 1
ATOM 968 C C . TRP A 1 120 ? -4.848 -1.544 -9.393 1.00 92.94 120 TRP A C 1
ATOM 970 O O . TRP A 1 120 ? -5.957 -1.310 -8.910 1.00 92.94 120 TRP A O 1
ATOM 980 N N . ALA A 1 121 ? -3.987 -2.409 -8.853 1.00 95.12 121 ALA A N 1
ATOM 981 C CA . ALA A 1 121 ? -4.267 -3.210 -7.670 1.00 95.12 121 ALA A CA 1
ATOM 982 C C . ALA A 1 121 ? -4.524 -2.312 -6.459 1.00 95.12 121 ALA A C 1
ATOM 984 O O . ALA A 1 121 ? -5.569 -2.453 -5.836 1.00 95.12 121 ALA A O 1
ATOM 985 N N . TRP A 1 122 ? -3.648 -1.338 -6.201 1.00 94.81 122 TRP A N 1
ATOM 986 C CA . TRP A 1 122 ? -3.765 -0.350 -5.129 1.00 94.81 122 TRP A CA 1
ATOM 987 C C . TRP A 1 122 ? -5.137 0.322 -5.160 1.00 94.81 122 TRP A C 1
ATOM 989 O O . TRP A 1 122 ? -5.864 0.275 -4.177 1.00 94.81 122 TRP A O 1
ATOM 999 N N . ASN A 1 123 ? -5.555 0.849 -6.317 1.00 92.12 123 ASN A N 1
ATOM 1000 C CA . ASN A 1 123 ? -6.862 1.495 -6.444 1.00 92.12 123 ASN A CA 1
ATOM 1001 C C . ASN A 1 123 ? -8.020 0.524 -6.198 1.00 92.12 123 ASN A C 1
ATOM 1003 O O . ASN A 1 123 ? -9.020 0.916 -5.615 1.00 92.12 123 ASN A O 1
ATOM 1007 N N . LYS A 1 124 ? -7.922 -0.731 -6.646 1.00 92.88 124 LYS A N 1
ATOM 1008 C CA . LYS A 1 124 ? -8.991 -1.717 -6.439 1.00 92.88 124 LYS A CA 1
ATOM 1009 C C . LYS A 1 124 ? -9.100 -2.153 -4.986 1.00 92.88 124 LYS A C 1
ATOM 1011 O O . LYS A 1 124 ? -10.210 -2.193 -4.467 1.00 92.88 124 LYS A O 1
ATOM 1016 N N . ILE A 1 125 ? -7.978 -2.475 -4.351 1.00 95.56 125 ILE A N 1
ATOM 1017 C CA . ILE A 1 125 ? -7.968 -2.984 -2.982 1.00 95.56 125 ILE A CA 1
ATOM 1018 C C . ILE A 1 125 ? -8.254 -1.866 -1.979 1.00 95.56 125 ILE A C 1
ATOM 1020 O O . ILE A 1 125 ? -9.094 -2.061 -1.115 1.00 95.56 125 ILE A O 1
ATOM 1024 N N . HIS A 1 126 ? -7.644 -0.686 -2.136 1.00 95.06 126 HIS A N 1
ATOM 1025 C CA . HIS A 1 126 ? -7.824 0.441 -1.219 1.00 95.06 126 HIS A CA 1
ATOM 1026 C C . HIS A 1 126 ? -9.264 0.963 -1.248 1.00 95.06 126 HIS A C 1
ATOM 1028 O O . HIS A 1 126 ? -9.840 1.249 -0.202 1.00 95.06 126 HIS A O 1
ATOM 1034 N N . LEU A 1 127 ? -9.880 1.018 -2.437 1.00 93.00 127 LEU A N 1
ATOM 1035 C CA . LEU A 1 127 ? -11.298 1.355 -2.546 1.00 93.00 127 LEU A CA 1
ATOM 1036 C C . LEU A 1 127 ? -12.191 0.296 -1.923 1.00 93.00 127 LEU A C 1
ATOM 1038 O O . LEU A 1 127 ? -13.112 0.661 -1.220 1.00 93.00 127 LEU A O 1
ATOM 1042 N N . GLU A 1 128 ? -11.932 -0.992 -2.142 1.00 94.44 128 GLU A N 1
ATOM 1043 C CA . GLU A 1 128 ? -12.752 -2.036 -1.517 1.00 94.44 128 GLU A CA 1
ATOM 1044 C C . GLU A 1 128 ? -12.631 -2.028 0.017 1.00 94.44 128 GLU A C 1
ATOM 1046 O O . GLU A 1 128 ? -13.592 -2.374 0.697 1.00 94.44 128 GLU A O 1
ATOM 1051 N N . MET A 1 129 ? -11.481 -1.610 0.563 1.00 95.38 129 MET A N 1
ATOM 1052 C CA . MET A 1 129 ? -11.273 -1.480 2.010 1.00 95.38 129 MET A CA 1
ATOM 1053 C C . MET A 1 129 ? -12.105 -0.351 2.619 1.00 95.38 129 MET A C 1
ATOM 1055 O O . MET A 1 129 ? -12.665 -0.545 3.688 1.00 95.38 129 MET A O 1
ATOM 1059 N N . HIS A 1 130 ? -12.188 0.800 1.947 1.00 94.62 130 HIS A N 1
ATOM 1060 C CA . HIS A 1 130 ? -12.852 1.996 2.479 1.00 94.62 130 HIS A CA 1
ATOM 1061 C C . HIS A 1 130 ? -14.279 2.209 1.969 1.00 94.62 130 HIS A C 1
ATOM 1063 O O . HIS A 1 130 ? -15.057 2.901 2.608 1.00 94.62 130 HIS A O 1
ATOM 1069 N N . LYS A 1 131 ? -14.624 1.643 0.814 1.00 92.19 131 LYS A N 1
ATOM 1070 C CA . LYS A 1 131 ? -15.909 1.770 0.113 1.00 92.19 131 LYS A CA 1
ATOM 1071 C C . LYS A 1 131 ? -16.281 0.417 -0.513 1.00 92.19 131 LYS A C 1
ATOM 1073 O O . LYS A 1 131 ? -16.173 0.250 -1.732 1.00 92.19 131 LYS A O 1
ATOM 1078 N N . PRO A 1 132 ? -16.637 -0.583 0.309 1.00 92.19 132 PRO A N 1
ATOM 1079 C CA . PRO A 1 132 ? -16.807 -1.959 -0.130 1.00 92.19 132 PRO A CA 1
ATOM 1080 C C . PRO A 1 132 ? -17.971 -2.102 -1.113 1.00 92.19 132 PRO A C 1
ATOM 1082 O O . PRO A 1 132 ? -19.116 -1.797 -0.800 1.00 92.19 132 PRO A O 1
ATOM 1085 N N . GLU A 1 133 ? -17.691 -2.658 -2.291 1.00 90.81 133 GLU A N 1
ATOM 1086 C CA . GLU A 1 133 ? -18.708 -3.007 -3.294 1.00 90.81 133 GLU A CA 1
ATOM 1087 C C . GLU A 1 133 ? -18.982 -4.521 -3.330 1.00 90.81 133 GLU A C 1
ATOM 1089 O O . GLU A 1 133 ? -19.593 -5.036 -4.267 1.00 90.81 133 GLU A O 1
ATOM 1094 N N . SER A 1 134 ? -18.500 -5.265 -2.328 1.00 88.62 134 SER A N 1
ATOM 1095 C CA . SER A 1 134 ? -18.574 -6.731 -2.274 1.00 88.62 134 SER A CA 1
ATOM 1096 C C . SER A 1 134 ? -17.955 -7.405 -3.505 1.00 88.62 134 SER A C 1
ATOM 1098 O O . SER A 1 134 ? -18.471 -8.395 -4.035 1.00 88.62 134 SER A O 1
ATOM 1100 N N . ARG A 1 135 ? -16.812 -6.886 -3.967 1.00 91.31 135 ARG A N 1
ATOM 1101 C CA . ARG A 1 135 ? -16.079 -7.443 -5.113 1.00 91.31 135 ARG A CA 1
ATOM 1102 C C . ARG A 1 135 ? -15.658 -8.882 -4.827 1.00 91.31 135 ARG A C 1
ATOM 1104 O O . ARG A 1 135 ? -15.300 -9.220 -3.707 1.00 91.31 135 ARG A O 1
ATOM 1111 N N . GLY A 1 136 ? -15.590 -9.730 -5.855 1.00 93.12 136 GLY A N 1
ATOM 1112 C CA . GLY A 1 136 ? -15.281 -11.158 -5.674 1.00 93.12 136 GLY A CA 1
ATOM 1113 C C . GLY A 1 136 ? -13.976 -11.451 -4.912 1.00 93.12 136 GLY A C 1
ATOM 1114 O O . GLY A 1 136 ? -13.912 -12.425 -4.162 1.00 93.12 136 GLY A O 1
ATOM 1115 N N . PHE A 1 137 ? -12.957 -10.592 -5.043 1.00 94.31 137 PHE A N 1
ATOM 1116 C CA . PHE A 1 137 ? -11.687 -10.748 -4.326 1.00 94.31 137 PHE A CA 1
ATOM 1117 C C . PHE A 1 137 ? -11.756 -10.363 -2.841 1.00 94.31 137 PHE A C 1
ATOM 1119 O O . PHE A 1 137 ? -10.839 -10.706 -2.099 1.00 94.31 137 PHE A O 1
ATOM 1126 N N . SER A 1 138 ? -12.815 -9.688 -2.375 1.00 95.00 138 SER A N 1
ATOM 1127 C CA . SER A 1 138 ? -12.930 -9.222 -0.984 1.00 95.00 138 SER A CA 1
ATOM 1128 C C . SER A 1 138 ? -13.020 -10.371 0.029 1.00 95.00 138 SER A C 1
ATOM 1130 O O . SER A 1 138 ? -12.850 -10.172 1.231 1.00 95.00 138 SER A O 1
ATOM 1132 N N . ARG A 1 139 ? -13.253 -11.596 -0.459 1.00 94.62 139 ARG A N 1
ATOM 1133 C CA . ARG A 1 139 ? -13.275 -12.846 0.314 1.00 94.62 139 ARG A CA 1
ATOM 1134 C C . ARG A 1 139 ? -11.935 -13.583 0.319 1.00 94.62 139 ARG A C 1
ATOM 1136 O O . ARG A 1 139 ? -11.803 -14.588 1.009 1.00 94.62 139 ARG A O 1
ATOM 1143 N N . TRP A 1 140 ? -10.955 -13.142 -0.466 1.00 97.25 140 TRP A N 1
ATOM 1144 C CA . TRP A 1 140 ? -9.680 -13.845 -0.582 1.00 97.25 140 TRP A CA 1
ATOM 1145 C C . TRP A 1 140 ? -8.802 -13.606 0.652 1.00 97.25 140 TRP A C 1
ATOM 1147 O O . TRP A 1 140 ? -8.720 -12.466 1.116 1.00 97.25 140 TRP A O 1
ATOM 1157 N N . PRO A 1 141 ? -8.069 -14.624 1.143 1.00 97.12 141 PRO A N 1
ATOM 1158 C CA . PRO A 1 141 ? -7.185 -14.470 2.301 1.00 97.12 141 PRO A CA 1
ATOM 1159 C C . PRO A 1 141 ? -6.151 -13.352 2.133 1.00 97.12 141 PRO A C 1
ATOM 1161 O O . PRO A 1 141 ? -5.903 -12.597 3.067 1.00 97.12 141 PRO A O 1
ATOM 1164 N N . VAL A 1 142 ? -5.598 -13.197 0.924 1.00 97.25 142 VAL A N 1
ATOM 1165 C CA . VAL A 1 142 ? -4.631 -12.132 0.615 1.00 97.25 142 VAL A CA 1
ATOM 1166 C C . VAL A 1 142 ? -5.262 -10.749 0.768 1.00 97.25 142 VAL A C 1
ATOM 1168 O O . VAL A 1 142 ? -4.656 -9.874 1.372 1.00 97.25 142 VAL A O 1
ATOM 1171 N N . TYR A 1 143 ? -6.490 -10.552 0.278 1.00 97.69 143 TYR A N 1
ATOM 1172 C CA . TYR A 1 143 ? -7.196 -9.286 0.470 1.00 97.69 143 TYR A CA 1
ATOM 1173 C C . TYR A 1 143 ? -7.446 -9.014 1.954 1.00 97.69 143 TYR A C 1
ATOM 1175 O O . TYR A 1 143 ? -7.152 -7.921 2.423 1.00 97.69 143 TYR A O 1
ATOM 1183 N N . LYS A 1 144 ? -7.943 -10.011 2.699 1.00 97.69 144 LYS A N 1
ATOM 1184 C CA . LYS A 1 144 ? -8.215 -9.874 4.136 1.00 97.69 144 LYS A CA 1
ATOM 1185 C C . LYS A 1 144 ? -6.953 -9.501 4.913 1.00 97.69 144 LYS A C 1
ATOM 1187 O O . LYS A 1 144 ? -7.000 -8.584 5.722 1.00 97.69 144 LYS A O 1
ATOM 1192 N N . PHE A 1 145 ? -5.822 -10.130 4.602 1.00 97.94 145 PHE A N 1
ATOM 1193 C CA . PHE A 1 145 ? -4.526 -9.774 5.175 1.00 97.94 145 PHE A CA 1
ATOM 1194 C C . PHE A 1 145 ? -4.130 -8.320 4.872 1.00 97.94 145 PHE A C 1
ATOM 1196 O O . PHE A 1 145 ? -3.798 -7.579 5.793 1.00 97.94 145 PHE A O 1
ATOM 1203 N N . LEU A 1 146 ? -4.208 -7.884 3.609 1.00 98.44 146 LEU A N 1
ATOM 1204 C CA . LEU A 1 146 ? -3.872 -6.503 3.235 1.00 98.44 146 LEU A CA 1
ATOM 1205 C C . LEU A 1 146 ? -4.834 -5.485 3.865 1.00 98.44 146 LEU A C 1
ATOM 1207 O O . LEU A 1 146 ? -4.405 -4.414 4.281 1.00 98.44 146 LEU A O 1
ATOM 1211 N N . ALA A 1 147 ? -6.116 -5.829 3.987 1.00 98.19 147 ALA A N 1
ATOM 1212 C CA . ALA A 1 147 ? -7.120 -4.986 4.626 1.00 98.19 147 ALA A CA 1
ATOM 1213 C C . ALA A 1 147 ? -6.864 -4.843 6.130 1.00 98.19 147 ALA A C 1
ATOM 1215 O O . ALA A 1 147 ? -6.943 -3.738 6.648 1.00 98.19 147 ALA A O 1
ATOM 1216 N N . GLN A 1 148 ? -6.486 -5.922 6.822 1.00 98.25 148 GLN A N 1
ATOM 1217 C CA . GLN A 1 148 ? -6.057 -5.859 8.225 1.00 98.25 148 GLN A CA 1
ATOM 1218 C C . GLN A 1 148 ? -4.772 -5.034 8.383 1.00 98.25 148 GLN A C 1
ATOM 1220 O O . GLN A 1 148 ? -4.657 -4.229 9.306 1.00 98.25 148 GLN A O 1
ATOM 1225 N N . HIS A 1 149 ? -3.806 -5.206 7.474 1.00 98.44 149 HIS A N 1
ATOM 1226 C CA . HIS A 1 149 ? -2.556 -4.440 7.472 1.00 98.44 149 HIS A CA 1
ATOM 1227 C C . HIS A 1 149 ? -2.830 -2.939 7.327 1.00 98.44 149 HIS A C 1
ATOM 1229 O O . HIS A 1 149 ? -2.319 -2.143 8.114 1.00 98.44 149 HIS A O 1
ATOM 1235 N N . HIS A 1 150 ? -3.699 -2.559 6.389 1.00 98.06 150 HIS A N 1
ATOM 1236 C CA . HIS A 1 150 ? -4.107 -1.170 6.166 1.00 98.06 150 HIS A CA 1
ATOM 1237 C C . HIS A 1 150 ? -5.038 -0.627 7.258 1.00 98.06 150 HIS A C 1
ATOM 1239 O O . HIS A 1 150 ? -4.936 0.532 7.638 1.00 98.06 150 HIS A O 1
ATOM 1245 N N . PHE A 1 151 ? -5.895 -1.452 7.852 1.00 98.00 151 PHE A N 1
ATOM 1246 C CA . PHE A 1 151 ? -6.643 -1.068 9.051 1.00 98.00 151 PHE A CA 1
ATOM 1247 C C . PHE A 1 151 ? -5.689 -0.629 10.163 1.00 98.00 151 PHE A C 1
ATOM 1249 O O . PHE A 1 151 ? -5.832 0.450 10.733 1.00 98.00 151 PHE A O 1
ATOM 1256 N N . MET A 1 152 ? -4.643 -1.417 10.416 1.00 98.06 152 MET A N 1
ATOM 1257 C CA . MET A 1 152 ? -3.645 -1.070 11.425 1.00 98.06 152 MET A CA 1
ATOM 1258 C C . MET A 1 152 ? -2.823 0.167 11.047 1.00 98.06 152 MET A C 1
ATOM 1260 O O . MET A 1 152 ? -2.322 0.843 11.941 1.00 98.06 152 MET A O 1
ATOM 1264 N N . HIS A 1 153 ? -2.712 0.504 9.760 1.00 97.88 153 HIS A N 1
ATOM 1265 C CA . HIS A 1 153 ? -2.141 1.776 9.321 1.00 97.88 153 HIS A CA 1
ATOM 1266 C C . HIS A 1 153 ? -2.981 2.975 9.785 1.00 97.88 153 HIS A C 1
ATOM 1268 O O . HIS A 1 153 ? -2.422 3.945 10.284 1.00 97.88 153 HIS A O 1
ATOM 1274 N N . HIS A 1 154 ? -4.312 2.904 9.703 1.00 95.81 154 HIS A N 1
ATOM 1275 C CA . HIS A 1 154 ? -5.191 3.965 10.226 1.00 95.81 154 HIS A CA 1
ATOM 1276 C C . HIS A 1 154 ? -5.138 4.082 11.750 1.00 95.81 154 HIS A C 1
ATOM 1278 O O . HIS A 1 154 ? -5.166 5.182 12.292 1.00 95.81 154 HIS A O 1
ATOM 1284 N N . GLN A 1 155 ? -4.969 2.957 12.447 1.00 95.31 155 GLN A N 1
ATOM 1285 C CA . GLN A 1 155 ? -4.781 2.940 13.902 1.00 95.31 155 GLN A CA 1
ATOM 1286 C C . GLN A 1 155 ? -3.401 3.478 14.330 1.00 95.31 155 GLN A C 1
ATOM 1288 O O . GLN A 1 155 ? -3.251 4.052 15.409 1.00 95.31 155 GLN A O 1
ATOM 1293 N N . TYR A 1 156 ? -2.381 3.289 13.487 1.00 96.00 156 TYR A N 1
ATOM 1294 C CA . TYR A 1 156 ? -1.002 3.719 13.714 1.00 96.00 156 TYR A CA 1
ATOM 1295 C C . TYR A 1 156 ? -0.449 4.409 12.453 1.00 96.00 156 TYR A C 1
ATOM 1297 O O . TYR A 1 156 ? 0.318 3.786 11.714 1.00 96.00 156 TYR A O 1
ATOM 1305 N N . PRO A 1 157 ? -0.757 5.703 12.212 1.00 93.94 157 PRO A N 1
ATOM 1306 C CA . PRO A 1 157 ? -0.451 6.390 10.943 1.00 93.94 157 PRO A CA 1
ATOM 1307 C C . PRO A 1 157 ? 1.032 6.426 10.539 1.00 93.94 157 PRO A C 1
ATOM 1309 O O . PRO A 1 157 ? 1.381 6.738 9.403 1.00 93.94 157 PRO A O 1
ATOM 1312 N N . ASN A 1 158 ? 1.941 6.103 11.462 1.00 95.88 158 ASN A N 1
ATOM 1313 C CA . ASN A 1 158 ? 3.378 5.993 11.220 1.00 95.88 158 ASN A CA 1
ATOM 1314 C C . ASN A 1 158 ? 3.880 4.549 10.990 1.00 95.88 158 ASN A C 1
ATOM 1316 O O . ASN A 1 158 ? 5.091 4.313 11.069 1.00 95.88 158 ASN A O 1
ATOM 1320 N N . LYS A 1 159 ? 2.980 3.592 10.748 1.00 98.06 159 LYS A N 1
ATOM 1321 C CA . LYS A 1 159 ? 3.248 2.164 10.520 1.00 98.06 159 LYS A CA 1
ATOM 1322 C C . LYS A 1 159 ? 2.462 1.656 9.310 1.00 98.06 159 LYS A C 1
ATOM 1324 O O . LYS A 1 159 ? 1.488 2.288 8.940 1.00 98.06 159 LYS A O 1
ATOM 1329 N N . ASN A 1 160 ? 2.836 0.515 8.730 1.00 98.38 160 ASN A N 1
ATOM 1330 C CA . ASN A 1 160 ? 2.105 -0.159 7.645 1.00 98.38 160 ASN A CA 1
ATOM 1331 C C . ASN A 1 160 ? 1.844 0.728 6.409 1.00 98.38 160 ASN A C 1
ATOM 1333 O O . ASN A 1 160 ? 0.711 0.921 5.981 1.00 98.38 160 ASN A O 1
ATOM 1337 N N . PHE A 1 161 ? 2.896 1.294 5.826 1.00 98.12 161 PHE A N 1
ATOM 1338 C CA . PHE A 1 161 ? 2.789 2.209 4.690 1.00 98.12 161 PHE A CA 1
ATOM 1339 C C . PHE A 1 161 ? 2.528 1.512 3.349 1.00 98.12 161 PHE A C 1
ATOM 1341 O O . PHE A 1 161 ? 2.213 2.166 2.358 1.00 98.12 161 PHE A O 1
ATOM 1348 N N . ASN A 1 162 ? 2.682 0.203 3.239 1.00 98.44 162 ASN A N 1
ATOM 1349 C CA . ASN A 1 162 ? 2.365 -0.501 2.006 1.00 98.44 162 ASN A CA 1
ATOM 1350 C C . ASN A 1 162 ? 0.939 -1.044 2.026 1.00 98.44 162 ASN A C 1
ATOM 1352 O O . ASN A 1 162 ? 0.544 -1.745 2.950 1.00 98.44 162 ASN A O 1
ATOM 1356 N N . VAL A 1 163 ? 0.203 -0.818 0.942 1.00 97.31 163 VAL A N 1
ATOM 1357 C CA . VAL A 1 163 ? -1.161 -1.320 0.759 1.00 97.31 163 VAL A CA 1
ATOM 1358 C C . VAL A 1 163 ? -1.172 -2.585 -0.106 1.00 97.31 163 VAL A C 1
ATOM 1360 O O . VAL A 1 163 ? -1.953 -3.494 0.156 1.00 97.31 163 VAL A O 1
ATOM 1363 N N . VAL A 1 164 ? -0.311 -2.679 -1.132 1.00 97.38 164 VAL A N 1
ATOM 1364 C CA . VAL A 1 164 ? -0.300 -3.830 -2.068 1.00 97.38 164 VAL A CA 1
ATOM 1365 C C . VAL A 1 164 ? 0.772 -4.858 -1.706 1.00 97.38 164 VAL A C 1
ATOM 1367 O O . VAL A 1 164 ? 0.486 -6.050 -1.604 1.00 97.38 164 VAL A O 1
ATOM 1370 N N . PHE A 1 165 ? 2.019 -4.410 -1.539 1.00 97.88 165 PHE A N 1
ATOM 1371 C CA . PHE A 1 165 ? 3.165 -5.280 -1.261 1.00 97.88 165 PHE A CA 1
ATOM 1372 C C . PHE A 1 165 ? 3.817 -4.862 0.062 1.00 97.88 165 PHE A C 1
ATOM 1374 O O . PHE A 1 165 ? 4.651 -3.960 0.044 1.00 97.88 165 PHE A O 1
ATOM 1381 N N . PRO A 1 166 ? 3.506 -5.500 1.204 1.00 97.56 166 PRO A N 1
ATOM 1382 C CA . PRO A 1 166 ? 3.968 -5.053 2.523 1.00 97.56 166 PRO A CA 1
ATOM 1383 C C . PRO A 1 166 ? 5.424 -5.379 2.862 1.00 97.56 166 PRO A C 1
ATOM 1385 O O . PRO A 1 166 ? 5.849 -5.245 4.003 1.00 97.56 166 PRO A O 1
ATOM 1388 N N . PHE A 1 167 ? 6.218 -5.800 1.877 1.00 98.38 167 PHE A N 1
ATOM 1389 C CA . PHE A 1 167 ? 7.596 -6.232 2.087 1.00 98.38 167 PHE A CA 1
ATOM 1390 C C . PHE A 1 167 ? 8.472 -5.157 2.752 1.00 98.38 167 PHE A C 1
ATOM 1392 O O . PHE A 1 167 ? 9.166 -5.452 3.725 1.00 98.38 167 PHE A O 1
ATOM 1399 N N . ALA A 1 168 ? 8.422 -3.913 2.271 1.00 98.50 168 ALA A N 1
ATOM 1400 C CA . ALA A 1 168 ? 9.230 -2.827 2.811 1.00 98.50 168 ALA A CA 1
ATOM 1401 C C . ALA A 1 168 ? 8.843 -2.461 4.251 1.00 98.50 168 ALA A C 1
ATOM 1403 O O . ALA A 1 168 ? 9.739 -2.125 5.021 1.00 98.50 168 ALA A O 1
ATOM 1404 N N . ASP A 1 169 ? 7.576 -2.614 4.654 1.00 98.62 169 ASP A N 1
ATOM 1405 C CA . ASP A 1 169 ? 7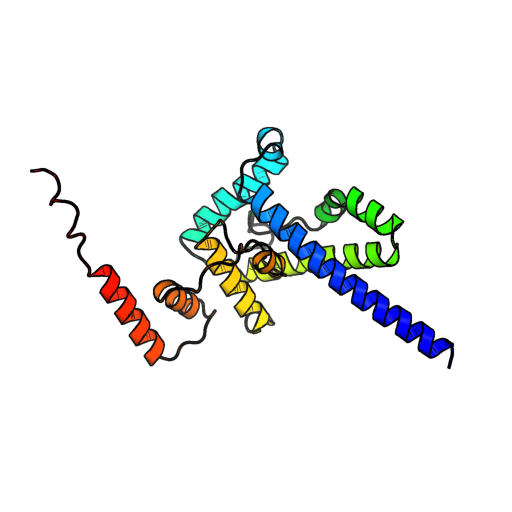.176 -2.405 6.052 1.00 98.62 169 ASP A CA 1
ATOM 1406 C C . ASP A 1 169 ? 7.903 -3.349 7.020 1.00 98.62 169 ASP A C 1
ATOM 1408 O O . ASP A 1 169 ? 8.343 -2.947 8.102 1.00 98.62 169 ASP A O 1
ATOM 1412 N N . TYR A 1 170 ? 8.072 -4.613 6.624 1.00 98.19 170 TYR A N 1
ATOM 1413 C CA . TYR A 1 170 ? 8.806 -5.590 7.426 1.00 98.19 170 TYR A CA 1
ATOM 1414 C C . TYR A 1 170 ? 10.311 -5.324 7.411 1.00 98.19 170 TYR A C 1
ATOM 1416 O O . TYR A 1 170 ? 10.946 -5.364 8.463 1.00 98.19 170 TYR A O 1
ATOM 1424 N N . VAL A 1 171 ? 10.885 -5.016 6.243 1.00 98.56 171 VAL A N 1
ATOM 1425 C CA . VAL A 1 171 ? 12.330 -4.759 6.124 1.00 98.56 171 VAL A CA 1
ATOM 1426 C C . VAL A 1 171 ? 12.748 -3.483 6.859 1.00 98.56 171 VAL A C 1
ATOM 1428 O O . VAL A 1 171 ? 13.815 -3.450 7.467 1.00 98.56 171 VAL A O 1
ATOM 1431 N N . LEU A 1 172 ? 11.918 -2.438 6.831 1.00 98.38 172 LEU A N 1
ATOM 1432 C CA . LEU A 1 172 ? 12.216 -1.139 7.442 1.00 98.38 172 LEU A CA 1
ATOM 1433 C C . LEU A 1 172 ? 11.731 -1.022 8.897 1.00 98.38 172 LEU A C 1
ATOM 1435 O O . LEU A 1 172 ? 11.911 0.028 9.516 1.00 98.38 172 LEU A O 1
ATOM 1439 N N . GLY A 1 173 ? 11.132 -2.075 9.465 1.00 97.88 173 GLY A N 1
ATOM 1440 C CA . GLY A 1 173 ? 10.654 -2.074 10.855 1.00 97.88 173 GLY A CA 1
ATOM 1441 C C . GLY A 1 173 ? 9.458 -1.142 11.101 1.00 97.88 173 GLY A C 1
ATOM 1442 O O . GLY A 1 173 ? 9.231 -0.661 12.219 1.00 97.88 173 GLY A O 1
ATOM 1443 N N . THR A 1 174 ? 8.686 -0.860 10.057 1.00 98.44 174 THR A N 1
ATOM 1444 C CA . THR A 1 174 ? 7.477 -0.029 10.087 1.00 98.44 174 THR A CA 1
ATOM 1445 C C . THR A 1 174 ? 6.200 -0.862 10.124 1.00 98.44 174 THR A C 1
ATOM 1447 O O . THR A 1 174 ? 5.122 -0.284 10.175 1.00 98.44 174 THR A O 1
ATOM 1450 N N . ALA A 1 175 ? 6.294 -2.190 10.231 1.00 98.25 175 ALA A N 1
ATOM 1451 C CA . ALA A 1 175 ? 5.152 -3.038 10.556 1.00 98.25 175 ALA A CA 1
ATOM 1452 C C . ALA A 1 175 ? 4.510 -2.641 11.907 1.00 98.25 175 ALA A C 1
ATOM 1454 O O . ALA A 1 175 ? 5.204 -2.407 12.905 1.00 98.25 175 ALA A O 1
ATOM 1455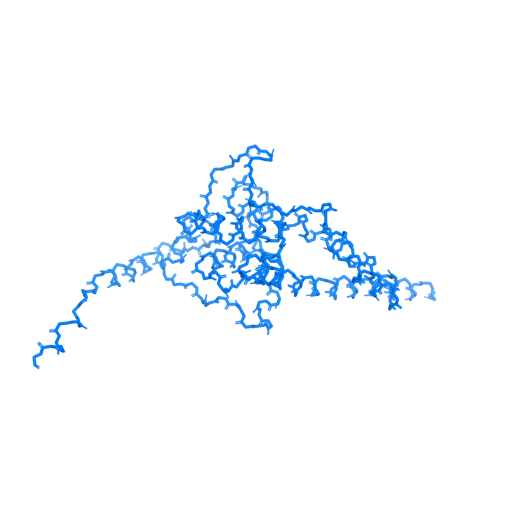 N N . ALA A 1 176 ? 3.182 -2.540 11.932 1.00 97.75 176 ALA A N 1
ATOM 1456 C CA . ALA A 1 176 ? 2.391 -2.243 13.120 1.00 97.75 176 ALA A CA 1
ATOM 1457 C C . ALA A 1 176 ? 2.456 -3.402 14.137 1.00 97.75 176 ALA A C 1
ATOM 1459 O O . ALA A 1 176 ? 2.709 -4.552 13.760 1.00 97.75 176 ALA A O 1
ATOM 1460 N N . PRO A 1 177 ? 2.232 -3.130 15.438 1.00 97.00 177 PRO A N 1
ATOM 1461 C CA . PRO A 1 177 ? 2.094 -4.191 16.429 1.00 97.00 177 PRO A CA 1
ATOM 1462 C C . PRO A 1 177 ? 0.886 -5.083 16.121 1.00 97.00 177 PRO A C 1
ATOM 1464 O O . PRO A 1 177 ? 0.017 -4.742 15.318 1.00 97.00 177 PRO A O 1
ATOM 1467 N N . LYS A 1 178 ? 0.807 -6.232 16.799 1.00 96.12 178 LYS A N 1
ATOM 1468 C CA . LYS A 1 178 ? -0.381 -7.087 16.716 1.00 96.12 178 LYS A CA 1
ATOM 1469 C C . LYS A 1 178 ? -1.625 -6.323 17.202 1.00 96.12 178 LYS A C 1
ATOM 1471 O O . LYS A 1 178 ? -1.504 -5.591 18.190 1.00 96.12 178 LYS A O 1
ATOM 1476 N N . PRO A 1 179 ? -2.795 -6.517 16.567 1.00 96.81 179 PRO A N 1
ATOM 1477 C CA . PRO A 1 179 ? -4.029 -5.888 17.016 1.00 96.81 179 PRO A CA 1
ATOM 1478 C C . PRO A 1 179 ? -4.380 -6.296 18.450 1.00 96.81 179 PRO A C 1
ATOM 1480 O O . PRO A 1 179 ? -4.170 -7.442 18.855 1.00 96.81 179 PRO A O 1
ATOM 1483 N N . ASN A 1 180 ? -4.913 -5.354 19.224 1.00 96.69 180 ASN A N 1
ATOM 1484 C CA . ASN A 1 180 ? -5.479 -5.636 20.544 1.00 96.69 180 ASN A CA 1
ATOM 1485 C C . ASN A 1 180 ? -6.940 -6.124 20.434 1.00 96.69 180 ASN A C 1
ATOM 1487 O O . ASN A 1 180 ? -7.521 -6.107 19.354 1.00 96.69 180 ASN A O 1
ATOM 1491 N N . SER A 1 181 ? -7.558 -6.526 21.549 1.00 97.19 181 SER A N 1
ATOM 1492 C CA . SER A 1 181 ? -8.934 -7.050 21.569 1.00 97.19 181 SER A CA 1
ATOM 1493 C C . SER A 1 181 ? -9.979 -6.105 20.967 1.00 97.19 181 SER A C 1
ATOM 1495 O O . SER A 1 181 ? -10.876 -6.575 20.281 1.00 97.19 181 SER A O 1
ATOM 1497 N N . ALA A 1 182 ? -9.865 -4.787 21.174 1.00 96.19 182 ALA A N 1
ATOM 1498 C CA . ALA A 1 182 ? -10.806 -3.827 20.591 1.00 96.19 182 ALA A CA 1
ATOM 1499 C C . ALA A 1 182 ? -10.664 -3.775 19.063 1.00 96.19 182 ALA A C 1
ATOM 1501 O O . ALA A 1 182 ? -11.653 -3.877 18.348 1.00 96.19 182 ALA A O 1
ATOM 1502 N N . GLN A 1 183 ? -9.426 -3.721 18.569 1.00 96.75 183 GLN A N 1
ATOM 1503 C CA . GLN A 1 183 ? -9.132 -3.731 17.133 1.00 96.75 183 GLN A CA 1
ATOM 1504 C C . GLN A 1 183 ? -9.530 -5.061 16.475 1.00 96.75 183 GLN A C 1
ATOM 1506 O O . GLN A 1 183 ? -10.023 -5.068 15.355 1.00 96.75 183 GLN A O 1
ATOM 1511 N N . MET A 1 184 ? -9.350 -6.191 17.167 1.00 97.81 184 MET A N 1
ATOM 1512 C CA . MET A 1 184 ? -9.794 -7.502 16.683 1.00 97.81 184 MET A CA 1
ATOM 1513 C C . MET A 1 184 ? -11.319 -7.589 16.568 1.00 97.81 184 MET A C 1
ATOM 1515 O O . MET A 1 184 ? -11.810 -8.156 15.596 1.00 97.81 184 MET A O 1
ATOM 1519 N N . LEU A 1 185 ? -12.058 -7.029 17.533 1.00 97.50 185 LEU A N 1
ATOM 1520 C CA . LEU A 1 185 ? -13.521 -6.961 17.482 1.00 97.50 185 LEU A CA 1
ATOM 1521 C C . LEU A 1 185 ? -13.996 -6.062 16.336 1.00 97.50 185 LEU A C 1
ATOM 1523 O O . LEU A 1 185 ? -14.858 -6.472 15.571 1.00 97.50 185 LEU A O 1
ATOM 1527 N N . GLU A 1 186 ? -13.373 -4.900 16.144 1.00 96.38 186 GLU A N 1
ATOM 1528 C CA . GLU A 1 186 ? -13.706 -4.016 15.024 1.00 96.38 186 GLU A CA 1
ATOM 1529 C C . GLU A 1 186 ? -13.423 -4.688 13.673 1.00 96.38 186 GLU A C 1
ATOM 1531 O O . GLU A 1 186 ? -14.275 -4.725 12.790 1.00 96.38 186 GLU A O 1
ATOM 1536 N N . MET A 1 187 ? -12.260 -5.328 13.521 1.00 97.06 187 MET A N 1
ATOM 1537 C CA . MET A 1 187 ? -11.962 -6.127 12.331 1.00 97.06 187 MET A CA 1
ATOM 1538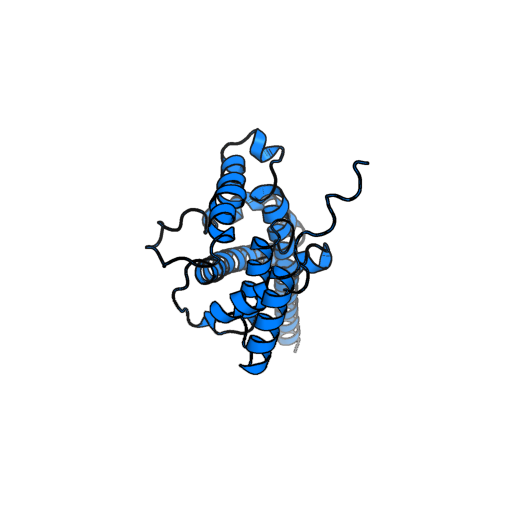 C C . MET A 1 187 ? -12.960 -7.278 12.133 1.00 97.06 187 MET A C 1
ATOM 1540 O O . MET A 1 187 ? -13.203 -7.670 10.992 1.00 97.06 187 MET A O 1
ATOM 1544 N N . PHE A 1 188 ? -13.503 -7.862 13.204 1.00 97.31 188 PHE A N 1
ATOM 1545 C CA . PHE A 1 188 ? -14.510 -8.921 13.121 1.00 97.31 188 PHE A CA 1
ATOM 1546 C C . PHE A 1 188 ? -15.848 -8.374 12.622 1.00 97.31 188 PHE A C 1
ATOM 1548 O O . PHE A 1 188 ? -16.421 -8.951 11.698 1.00 97.31 188 PHE A O 1
ATOM 1555 N N . ASP A 1 189 ? -16.283 -7.227 13.143 1.00 95.56 189 ASP A N 1
ATOM 1556 C CA . ASP A 1 189 ? -17.506 -6.540 12.713 1.00 95.56 189 ASP A CA 1
ATOM 1557 C C . ASP A 1 189 ? -17.418 -6.102 11.240 1.00 95.56 189 ASP A C 1
ATOM 1559 O O . ASP A 1 189 ? -18.382 -6.212 10.483 1.00 95.56 189 ASP A O 1
ATOM 1563 N N . LEU A 1 190 ? -16.220 -5.715 10.789 1.00 94.44 190 LEU A N 1
ATOM 1564 C CA . LEU A 1 190 ? -15.905 -5.419 9.386 1.00 94.44 190 LEU A CA 1
ATOM 1565 C C . LEU A 1 190 ? -15.761 -6.680 8.505 1.00 94.44 190 LEU A C 1
ATOM 1567 O O . LEU A 1 190 ? -15.484 -6.594 7.303 1.00 94.44 190 LEU A O 1
ATOM 1571 N N . GLY A 1 191 ? -15.879 -7.876 9.086 1.00 95.12 191 GLY A N 1
ATOM 1572 C CA . GLY A 1 191 ? -15.698 -9.155 8.400 1.00 95.12 191 GLY A CA 1
ATOM 1573 C C . GLY A 1 191 ? -14.276 -9.375 7.875 1.00 95.12 191 GLY A C 1
ATOM 1574 O O . GLY A 1 191 ? -14.082 -10.110 6.901 1.00 95.12 191 GLY A O 1
ATOM 1575 N N . LEU A 1 192 ? -13.272 -8.707 8.445 1.00 95.62 192 LEU A N 1
ATOM 1576 C CA . LEU A 1 192 ? -11.862 -8.830 8.069 1.00 95.62 192 LEU A CA 1
ATOM 1577 C C . LEU A 1 192 ? -11.173 -10.022 8.738 1.00 95.62 192 LEU A C 1
ATOM 1579 O O . LEU A 1 192 ? -10.247 -10.587 8.153 1.00 95.62 192 LEU A O 1
ATOM 1583 N N . VAL A 1 193 ? -11.639 -10.419 9.921 1.00 96.56 193 VAL A N 1
ATOM 1584 C CA . VAL A 1 193 ? -11.180 -11.603 10.662 1.00 96.56 193 VAL A CA 1
ATOM 1585 C C . VAL A 1 193 ? -12.359 -12.517 10.982 1.00 96.56 193 VAL A C 1
ATOM 1587 O O . VAL A 1 193 ? -13.493 -12.065 11.111 1.00 96.56 193 VAL A O 1
ATOM 1590 N N . ALA A 1 194 ? -12.090 -13.814 11.116 1.00 95.38 194 ALA A N 1
ATOM 1591 C CA . ALA A 1 194 ? -13.064 -14.779 11.608 1.00 95.38 194 ALA A CA 1
ATOM 1592 C C . ALA A 1 194 ? -12.752 -15.082 13.077 1.00 95.38 194 ALA A C 1
ATOM 1594 O O . ALA A 1 194 ? -11.656 -15.553 13.376 1.00 95.38 194 ALA A O 1
ATOM 1595 N N . LEU A 1 195 ? -13.707 -14.810 13.966 1.00 95.88 195 LEU A N 1
ATOM 1596 C CA . LEU A 1 195 ? -13.634 -15.137 15.388 1.00 95.88 195 LEU A CA 1
ATOM 1597 C C . LEU A 1 195 ? -14.796 -16.057 15.761 1.00 95.88 195 LEU A C 1
ATOM 1599 O O . LEU A 1 195 ? -15.912 -15.921 15.257 1.00 95.88 195 LEU A O 1
ATOM 1603 N N . THR A 1 196 ? -14.538 -16.995 16.662 1.00 97.31 196 THR A N 1
ATOM 1604 C CA . THR A 1 196 ? -15.573 -17.820 17.285 1.00 97.31 196 THR A CA 1
ATOM 1605 C C . THR A 1 196 ? -16.361 -17.009 18.324 1.00 97.31 196 THR A C 1
ATOM 1607 O O . THR A 1 196 ? -15.824 -16.064 18.909 1.00 97.31 196 THR A O 1
ATOM 1610 N N . PRO A 1 197 ? -17.611 -17.394 18.649 1.00 97.00 197 PRO A N 1
ATOM 1611 C CA . PRO A 1 197 ? -18.389 -16.722 19.697 1.00 97.00 197 PRO A CA 1
ATOM 1612 C C . PRO A 1 197 ? -17.680 -16.669 21.060 1.00 97.00 197 PRO A C 1
ATOM 1614 O O . PRO A 1 197 ? -17.842 -15.712 21.819 1.00 97.00 197 PRO A O 1
ATOM 1617 N N . ALA A 1 198 ? -16.866 -17.684 21.368 1.00 96.81 198 ALA A N 1
ATOM 1618 C CA . ALA A 1 198 ? -16.063 -17.726 22.584 1.00 96.81 198 ALA A CA 1
ATOM 1619 C C . ALA A 1 198 ? -14.935 -16.681 22.561 1.00 96.81 198 ALA A C 1
ATOM 1621 O O . ALA A 1 198 ? -14.769 -15.949 23.535 1.00 96.81 198 ALA A O 1
ATOM 1622 N N . GLU A 1 199 ? -14.198 -16.562 21.451 1.00 97.31 199 GLU A N 1
ATOM 1623 C CA . GLU A 1 199 ? -13.148 -15.545 21.288 1.00 97.31 199 GLU A CA 1
ATOM 1624 C C . GLU A 1 199 ? -13.717 -14.127 21.367 1.00 97.31 199 GLU A C 1
ATOM 1626 O O . GLU A 1 199 ? -13.167 -13.296 22.088 1.00 97.31 199 GLU A O 1
ATOM 1631 N N . VAL A 1 200 ? -14.853 -13.874 20.705 1.00 97.06 200 VAL A N 1
ATOM 1632 C CA . VAL A 1 200 ? -15.565 -12.587 20.785 1.00 97.06 200 VAL A CA 1
ATOM 1633 C C . VAL A 1 200 ? -15.917 -12.259 22.236 1.00 97.06 200 VAL A C 1
ATOM 1635 O O . VAL A 1 200 ? -15.612 -11.168 22.713 1.00 97.06 200 VAL A O 1
ATOM 1638 N N . SER A 1 201 ? -16.481 -13.222 22.970 1.00 96.56 201 SER A N 1
ATOM 1639 C CA . SER A 1 201 ? -16.870 -13.036 24.374 1.00 96.56 201 SER A CA 1
ATOM 1640 C C . SER A 1 201 ? -15.668 -12.721 25.277 1.00 96.56 201 SER A C 1
ATOM 1642 O O . SER A 1 201 ? -15.739 -11.831 26.127 1.00 96.56 201 SER A O 1
ATOM 1644 N N . VAL A 1 202 ? -14.537 -13.410 25.077 1.00 97.00 202 VAL A N 1
ATOM 1645 C CA . VAL A 1 202 ? -13.287 -13.159 25.818 1.00 97.00 202 VAL A CA 1
ATOM 1646 C C . VAL A 1 202 ? -12.739 -11.764 25.514 1.00 97.00 202 VAL A C 1
ATOM 1648 O O . VAL A 1 202 ? -12.370 -11.033 26.434 1.00 97.00 202 VAL A O 1
ATOM 1651 N N . MET A 1 203 ? -12.713 -11.368 24.241 1.00 97.00 203 MET A N 1
ATOM 1652 C CA . MET A 1 203 ? -12.230 -10.049 23.828 1.00 97.00 203 MET A CA 1
ATOM 1653 C C . MET A 1 203 ? -13.126 -8.923 24.355 1.00 97.00 203 MET A C 1
ATOM 1655 O O . MET A 1 203 ? -12.613 -7.918 24.843 1.00 97.00 203 MET A O 1
ATOM 1659 N N . GLN A 1 204 ? -14.451 -9.099 24.337 1.00 96.81 204 GLN A N 1
ATOM 1660 C CA . GLN A 1 204 ? -15.400 -8.138 24.910 1.00 96.81 204 GLN A CA 1
ATOM 1661 C C . GLN A 1 204 ? -15.189 -7.966 26.420 1.00 96.81 204 GLN A C 1
ATOM 1663 O O . GLN A 1 204 ? -15.184 -6.838 26.920 1.00 96.81 204 GLN A O 1
ATOM 1668 N N . ALA A 1 205 ? -14.956 -9.063 27.147 1.00 95.25 205 ALA A N 1
ATOM 1669 C CA . ALA A 1 205 ? -14.637 -9.015 28.571 1.00 95.25 205 ALA A CA 1
ATOM 1670 C C . ALA A 1 205 ? -13.300 -8.297 28.844 1.00 95.25 205 ALA A C 1
ATOM 1672 O O . ALA A 1 205 ? -13.230 -7.465 29.753 1.00 95.25 205 ALA A O 1
ATOM 1673 N N . ASP A 1 206 ? -12.260 -8.557 28.042 1.00 95.31 206 ASP A N 1
ATOM 1674 C CA . ASP A 1 206 ? -10.973 -7.852 28.130 1.00 95.31 206 ASP A CA 1
ATOM 1675 C C . ASP A 1 206 ? -11.147 -6.339 27.919 1.00 95.31 206 ASP A C 1
ATOM 1677 O O . ASP A 1 206 ? -10.694 -5.546 28.750 1.00 95.31 206 ASP A O 1
ATOM 1681 N N . VAL A 1 207 ? -11.876 -5.927 26.875 1.00 94.62 207 VAL A N 1
ATOM 1682 C CA . VAL A 1 207 ? -12.176 -4.510 26.605 1.00 94.62 207 VAL A CA 1
ATOM 1683 C C . VAL A 1 207 ? -12.941 -3.875 27.771 1.00 94.62 207 VAL A C 1
ATOM 1685 O O . VAL A 1 207 ? -12.531 -2.825 28.269 1.00 94.62 207 VAL A O 1
ATOM 1688 N N . ALA A 1 208 ? -13.993 -4.529 28.274 1.00 93.19 208 ALA A N 1
ATOM 1689 C CA . ALA A 1 208 ? -14.779 -4.037 29.408 1.00 93.19 208 ALA A CA 1
ATOM 1690 C C . ALA A 1 208 ? -13.961 -3.926 30.709 1.00 93.19 208 ALA A C 1
ATOM 1692 O O . ALA A 1 208 ? -14.207 -3.044 31.532 1.00 93.19 208 ALA A O 1
ATOM 1693 N N . SER A 1 209 ? -12.976 -4.806 30.917 1.00 91.38 209 SER A N 1
ATOM 1694 C CA . SER A 1 209 ? -12.093 -4.751 32.089 1.00 91.38 209 SER A CA 1
ATOM 1695 C C . SER A 1 209 ? -11.129 -3.557 32.045 1.00 91.38 209 SER A C 1
ATOM 1697 O O . SER A 1 209 ? -10.826 -2.959 33.080 1.00 91.38 209 SER A O 1
ATOM 1699 N N . LYS A 1 210 ? -10.680 -3.172 30.843 1.00 87.75 210 LYS A N 1
ATOM 1700 C CA . LYS A 1 210 ? -9.753 -2.054 30.620 1.00 87.75 210 LYS A CA 1
ATOM 1701 C C . LYS A 1 210 ? -10.445 -0.699 30.730 1.00 87.75 210 LYS A C 1
ATOM 1703 O O . LYS A 1 210 ? -9.840 0.230 31.254 1.00 87.75 210 LYS A O 1
ATOM 1708 N N . THR A 1 211 ? -11.706 -0.596 30.312 1.00 78.56 211 THR A N 1
ATOM 1709 C CA . THR A 1 211 ? -12.511 0.631 30.463 1.00 78.56 211 THR A CA 1
ATOM 1710 C C . THR A 1 211 ? -12.979 0.863 31.902 1.00 78.56 211 THR A C 1
ATOM 1712 O O . THR A 1 211 ? -13.173 2.007 32.302 1.00 78.56 211 THR A O 1
ATOM 1715 N N . LYS A 1 212 ? -13.114 -0.203 32.705 1.00 64.19 212 LYS A N 1
ATOM 1716 C CA . LYS A 1 212 ? -13.515 -0.132 34.120 1.00 64.19 212 LYS A CA 1
ATOM 1717 C C . LYS A 1 212 ? -12.387 0.167 35.108 1.00 64.19 212 LYS A C 1
ATOM 1719 O O . LYS A 1 212 ? -12.699 0.409 36.270 1.00 64.19 212 LYS A O 1
ATOM 1724 N N . LYS A 1 213 ? -11.105 0.163 34.714 1.00 49.25 213 LYS A N 1
ATOM 1725 C CA . LYS A 1 213 ? -10.027 0.631 35.605 1.00 49.25 213 LYS A CA 1
ATOM 1726 C C . LYS A 1 213 ? -10.180 2.145 35.805 1.00 49.25 213 LYS A C 1
ATOM 1728 O O . LYS A 1 213 ? -9.959 2.892 34.852 1.00 49.25 213 LYS A O 1
ATOM 1733 N N . PRO A 1 214 ? -10.547 2.627 37.004 1.00 46.19 214 PRO A N 1
ATOM 1734 C CA . PRO A 1 214 ? -10.635 4.056 37.233 1.00 46.19 214 PRO A CA 1
ATOM 1735 C C . PRO A 1 214 ? -9.229 4.662 37.164 1.00 46.19 214 PRO A C 1
ATOM 1737 O O . PRO A 1 214 ? -8.232 4.010 37.482 1.00 46.19 214 PRO A O 1
ATOM 1740 N N . LYS A 1 215 ? -9.165 5.933 36.766 1.00 48.88 215 LYS A N 1
ATOM 1741 C CA . LYS A 1 215 ? -7.977 6.800 36.737 1.00 48.88 215 LYS A CA 1
ATOM 1742 C C . LYS A 1 215 ? -7.463 7.100 38.164 1.00 48.88 215 LYS A C 1
ATOM 1744 O O . LYS A 1 215 ? -7.171 8.237 38.500 1.00 48.88 215 LYS A O 1
ATOM 1749 N N . VAL A 1 216 ? -7.403 6.106 39.047 1.00 49.78 216 VAL A N 1
ATOM 1750 C CA . VAL A 1 216 ? -6.882 6.234 40.411 1.00 49.78 216 VAL A CA 1
ATOM 1751 C C . VAL A 1 216 ? -5.382 6.019 40.315 1.00 49.78 216 VAL A C 1
ATOM 1753 O O . VAL A 1 216 ? -4.948 4.876 40.316 1.00 49.78 216 VAL A O 1
ATOM 1756 N N . LEU A 1 217 ? -4.634 7.105 40.092 1.00 49.44 217 LEU A N 1
ATOM 1757 C CA . LEU A 1 217 ? -3.207 7.314 40.421 1.00 49.44 217 LEU A CA 1
ATOM 1758 C C . LEU A 1 217 ? -2.711 8.644 39.799 1.00 49.44 217 LEU A C 1
ATOM 1760 O O . LEU A 1 217 ? -1.686 8.688 39.126 1.00 49.44 217 LEU A O 1
ATOM 1764 N N . ALA A 1 218 ? -3.454 9.742 39.986 1.00 44.97 218 ALA A N 1
ATOM 1765 C CA . ALA A 1 218 ? -2.993 11.085 39.598 1.00 44.97 218 ALA A CA 1
ATOM 1766 C C . ALA A 1 218 ? -3.227 12.180 40.661 1.00 44.97 218 ALA A C 1
ATOM 1768 O O . ALA A 1 218 ? -2.950 13.340 40.390 1.00 44.97 218 ALA A O 1
ATOM 1769 N N . GLU A 1 219 ? -3.669 11.833 41.877 1.00 46.50 219 GLU A N 1
ATOM 1770 C CA . GLU A 1 219 ? -3.905 12.805 42.967 1.00 46.50 219 GLU A CA 1
ATOM 1771 C C . GLU A 1 219 ? -3.117 12.505 44.257 1.00 46.50 219 GLU A C 1
ATOM 1773 O O . GLU A 1 219 ? -3.457 12.997 45.323 1.00 46.50 219 GLU A O 1
ATOM 1778 N N . ALA A 1 220 ? -2.030 11.729 44.190 1.00 46.41 220 ALA A N 1
ATOM 1779 C CA . ALA A 1 220 ? -1.195 11.424 45.364 1.00 46.41 220 ALA A CA 1
ATOM 1780 C C . ALA A 1 220 ? 0.216 12.049 45.318 1.00 46.41 220 ALA A C 1
ATOM 1782 O O . ALA A 1 220 ? 1.125 11.552 45.975 1.00 46.41 220 ALA A O 1
ATOM 1783 N N . ALA A 1 221 ? 0.424 13.117 44.539 1.00 46.97 221 ALA A N 1
ATOM 1784 C CA . ALA A 1 221 ? 1.728 13.787 44.419 1.00 46.97 221 ALA A CA 1
ATOM 1785 C C . ALA A 1 221 ? 1.654 15.323 44.528 1.00 46.97 221 ALA A C 1
ATOM 1787 O O . ALA A 1 221 ? 2.462 16.027 43.928 1.00 46.97 221 ALA A O 1
ATOM 1788 N N . LEU A 1 222 ? 0.686 15.841 45.288 1.00 47.62 222 LEU A N 1
ATOM 1789 C CA . LEU A 1 222 ? 0.640 17.240 45.721 1.00 47.62 222 LEU A CA 1
ATOM 1790 C C . LEU A 1 222 ? 0.171 17.311 47.182 1.00 47.62 222 LEU A C 1
ATOM 1792 O O . LEU A 1 222 ? -0.930 17.770 47.457 1.00 47.62 222 LEU A O 1
ATOM 1796 N N . HIS A 1 223 ? 1.007 16.824 48.099 1.00 44.12 223 HIS A N 1
ATOM 1797 C CA . HIS A 1 223 ? 1.056 17.244 49.501 1.00 44.12 223 HIS A CA 1
ATOM 1798 C C . HIS A 1 223 ? 2.487 17.098 50.011 1.00 44.12 223 HIS A C 1
ATOM 1800 O O . HIS A 1 223 ? 3.095 16.040 49.733 1.00 44.12 223 HIS A O 1
#

Sequence (223 aa):
MRGVTLTIGVVAQTIGWLIVSGVMISFIEHQVHAQLMHRRNFLSKYTKAYKRVFESHAIVHHQHYSETFVDEPVPPGEDKEIRLTVIKAPIKVLPLVIGLALVSWQWALCFVGMLYFHHWAWNKIHLEMHKPESRGFSRWPVYKFLAQHHFMHHQYPNKNFNVVFPFADYVLGTAAPKPNSAQMLEMFDLGLVALTPAEVSVMQADVASKTKKPKVLAEAALH